Protein AF-A0A382JRD6-F1 (afdb_monomer)

Mean predicted aligned error: 14.09 Å

Radius of gyration: 26.25 Å; Cα contacts (8 Å, |Δi|>4): 414; chains: 1; bounding box: 59×44×75 Å

Solvent-accessible surface area (backbone atoms only — not comparable to full-atom values): 13941 Å² total; per-residue (Å²): 110,68,67,71,40,68,43,34,37,39,67,35,60,51,47,44,50,53,41,52,52,52,37,56,75,68,66,45,26,26,64,97,38,26,30,38,37,30,62,50,60,52,81,44,73,56,66,73,69,71,53,58,90,80,47,89,73,91,53,59,25,42,46,44,54,36,48,56,42,38,78,72,44,29,28,57,43,70,40,90,66,97,69,49,47,32,38,24,26,43,78,87,52,84,72,68,90,82,57,55,30,36,35,37,40,31,50,56,44,34,18,42,33,39,59,38,75,75,80,89,76,93,77,94,73,76,54,88,45,96,47,29,48,60,19,48,54,47,32,44,51,55,43,50,52,50,56,32,58,75,66,63,68,59,84,48,69,75,82,84,75,62,65,46,73,52,73,47,79,41,74,82,34,57,27,73,58,45,58,73,72,54,84,56,98,67,49,84,61,51,53,39,67,35,96,83,67,59,18,13,40,37,36,34,56,38,49,53,93,78,48,58,65,75,65,52,63,76,67,56,72,90,65,70,82,78,72,69,80,79,60,64,77,40,80,48,33,82,75,135

Nearest PDB structures (foldseek):
  8tyz-assembly1_A-2  TM=4.964E-01  e=1.140E-02  Ensifer aridi
  8tz0-assembly1_B  TM=5.239E-01  e=2.879E-02  Ensifer aridi
  6mdy-assembly1_D  TM=3.443E-01  e=2.658E-01  Legionella pneumophila subsp. pneumophila str. Philadelphia 1
  3wv9-assembly2_B  TM=5.419E-01  e=3.343E+00  Methanothermobacter marburgensis str. Marburg
  2w42-assembly2_B  TM=1.419E-01  e=2.955E+00  Archaeoglobus fulgidus

Sequence (240 aa):
MVASLEIGLEGHDESVLALLLQLDLLGACRSGSGVVRISRDPLDEVSVRMLRGLVDFSGGAWRDIQRMFGERGMEVSLCEISEADIWIGTADCPMPEGHRGHWLIHGAGSALVGSGRPPRIDYACVRETMIDSATLVCGVSALLHRYLGERNAFWEMEIVDRWLTLTARVDGVEPELALKKLKSDFGPGTATQTSDGEGSLVRFRVPLERTPLKLISYLWQRERLTWDVEAGPEDVGPFP

Secondary structure (DSSP, 8-state):
----EEEEEEE-HHHHHHHHHHHHHTT-SBTTTEEEEE---TTSB---STTTTT------BHHHHHHHHHHTTB-EEE---SS-SEEEEETTSPPPTT--SEEEEEETTEEEEEESSPPP---S-----TTHHHHHHHHHHHHHHHHHHHTT-S--------EEEEEEEEET--HHHHHHH--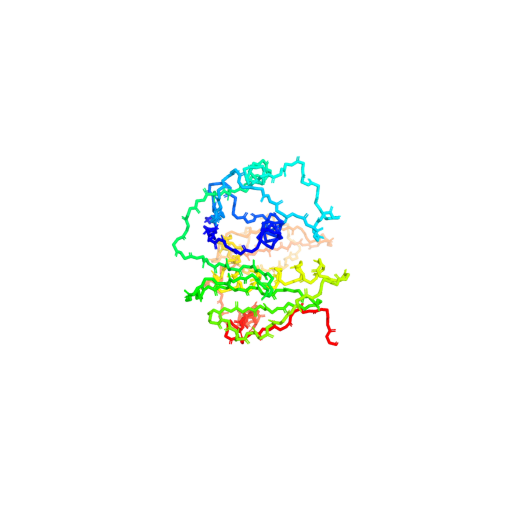-TT---EEEE-TTSSEEEEEEEEEGGGS-HHHHTTTS-S------TT---EE-SS--

Foldseek 3Di:
DQAAAEFEEAEAQQLVVLLLVVCLVVVHQFPPRYEYEYADDQADFRDDDLCVVPDDQPDGGNVSVQVVVVVSRHHYHHDDDPAGQEYEYEPPIDDDPQHFHWYWYFALQWIKTFGGDDDDDDDPDGDHDPCRSVRSNQNSVVRVVLSCVVVVNPDPDPPPFDWDKDKDKDFPDDFVVVQVPDDDPQDGWGWDQDPVNGTIIIIDTGGPVRDPPVVVVVVDPPDPPPPVSVDGIDMRGDDD

Organism: NCBI:txid408172

pLDDT: mean 79.81, std 15.72, range [30.92, 96.5]

Structure (mmCIF, N/CA/C/O backbone):
data_AF-A0A382JRD6-F1
#
_entry.id   AF-A0A382JRD6-F1
#
loop_
_atom_site.group_PDB
_atom_site.id
_atom_site.type_symbol
_atom_site.label_atom_id
_atom_site.label_alt_id
_atom_site.label_comp_id
_atom_site.label_asym_id
_atom_site.label_entity_id
_atom_site.label_seq_id
_atom_site.pdbx_PDB_ins_code
_atom_site.Cartn_x
_atom_site.Cartn_y
_atom_site.Cartn_z
_atom_site.occupancy
_atom_site.B_iso_or_equiv
_atom_site.auth_seq_id
_atom_site.auth_comp_id
_atom_site.auth_asym_id
_atom_site.auth_atom_id
_atom_site.pdbx_PDB_model_num
ATOM 1 N N . MET A 1 1 ? -5.711 -6.451 14.796 1.00 34.78 1 MET A N 1
ATOM 2 C CA . MET A 1 1 ? -4.589 -7.397 14.938 1.00 34.78 1 MET A CA 1
ATOM 3 C C . MET A 1 1 ? -3.765 -7.157 13.695 1.00 34.78 1 MET A C 1
ATOM 5 O O . MET A 1 1 ? -4.005 -7.875 12.754 1.00 34.78 1 MET A O 1
ATOM 9 N N . VAL A 1 2 ? -2.947 -6.091 13.674 1.00 41.88 2 VAL A N 1
ATOM 10 C CA . VAL A 1 2 ? -2.551 -5.326 12.466 1.00 41.88 2 VAL A CA 1
ATOM 11 C C . VAL A 1 2 ? -2.649 -6.114 11.155 1.00 41.88 2 VAL A C 1
ATOM 13 O O . VAL A 1 2 ? -1.964 -7.124 11.006 1.00 41.88 2 VAL A O 1
ATOM 16 N N . ALA A 1 3 ? -3.470 -5.619 10.221 1.00 52.44 3 ALA A N 1
ATOM 17 C CA . ALA A 1 3 ? -3.724 -6.277 8.948 1.00 52.44 3 ALA A CA 1
ATOM 18 C C . ALA A 1 3 ? -2.400 -6.659 8.295 1.00 52.44 3 ALA A C 1
ATOM 20 O O . ALA A 1 3 ? -1.627 -5.800 7.872 1.00 52.44 3 ALA A O 1
ATOM 21 N N . SER A 1 4 ? -2.201 -7.976 8.270 1.00 68.25 4 SER A N 1
ATOM 22 C CA . SER A 1 4 ? -1.212 -8.771 7.558 1.00 68.25 4 SER A CA 1
ATOM 23 C C . SER A 1 4 ? -0.895 -8.296 6.139 1.00 68.25 4 SER A C 1
ATOM 25 O O . SER A 1 4 ? -1.327 -9.007 5.235 1.00 68.25 4 SER A O 1
ATOM 27 N N . LEU A 1 5 ? -0.277 -7.138 5.866 1.00 82.62 5 LEU A N 1
ATOM 28 C CA . LEU A 1 5 ? -0.106 -6.711 4.469 1.00 82.62 5 LEU A CA 1
ATOM 29 C C . LEU A 1 5 ? 1.168 -7.305 3.872 1.00 82.62 5 LEU A C 1
ATOM 31 O O . LEU A 1 5 ? 2.270 -6.778 4.038 1.00 82.62 5 LEU A O 1
ATOM 35 N N . GLU A 1 6 ? 0.986 -8.404 3.150 1.00 90.25 6 GLU A N 1
ATOM 36 C CA . GLU A 1 6 ? 2.014 -9.021 2.322 1.00 90.25 6 GLU A CA 1
ATOM 37 C C . GLU A 1 6 ? 1.778 -8.675 0.849 1.00 90.25 6 GLU A C 1
ATOM 39 O O . GLU A 1 6 ? 0.644 -8.751 0.368 1.00 90.25 6 GLU A O 1
ATOM 44 N N . ILE A 1 7 ? 2.833 -8.253 0.149 1.00 92.88 7 ILE A N 1
ATOM 45 C CA . ILE A 1 7 ? 2.758 -7.831 -1.256 1.00 92.88 7 ILE A CA 1
ATOM 46 C C . ILE A 1 7 ? 3.963 -8.373 -2.025 1.00 92.88 7 ILE A C 1
ATOM 48 O O . ILE A 1 7 ? 5.101 -8.106 -1.642 1.00 92.88 7 ILE A O 1
ATOM 52 N N . GLY A 1 8 ? 3.728 -9.098 -3.117 1.00 94.88 8 GLY A N 1
ATOM 53 C CA . GLY A 1 8 ? 4.737 -9.431 -4.125 1.00 94.88 8 GLY A CA 1
ATOM 54 C C . GLY A 1 8 ? 4.832 -8.356 -5.212 1.00 94.88 8 GLY A C 1
ATOM 55 O O . GLY A 1 8 ? 3.834 -8.053 -5.862 1.00 94.88 8 GLY A O 1
ATOM 56 N N . LEU A 1 9 ? 6.020 -7.793 -5.427 1.00 95.00 9 LEU A N 1
ATOM 57 C CA . LEU A 1 9 ? 6.280 -6.723 -6.389 1.00 95.00 9 LEU A CA 1
ATOM 58 C C . LEU A 1 9 ? 7.272 -7.136 -7.473 1.00 95.00 9 LEU A C 1
ATOM 60 O O . LEU A 1 9 ? 8.334 -7.700 -7.198 1.00 95.00 9 LEU A O 1
ATOM 64 N N . GLU A 1 10 ? 6.959 -6.734 -8.699 1.00 93.62 10 GLU A N 1
ATOM 65 C CA . GLU A 1 10 ? 7.839 -6.838 -9.858 1.00 93.62 10 GLU A CA 1
ATOM 66 C C . GLU A 1 10 ? 7.684 -5.605 -10.765 1.00 93.62 10 GLU A C 1
ATOM 68 O O . GLU A 1 10 ? 6.766 -4.802 -10.593 1.00 93.62 10 GLU A O 1
ATOM 73 N N . GLY A 1 11 ? 8.588 -5.423 -11.730 1.00 92.50 11 GLY A N 1
ATOM 74 C CA . GLY A 1 11 ? 8.483 -4.354 -12.722 1.00 92.50 11 GLY A CA 1
ATOM 75 C C . GLY A 1 11 ? 9.800 -3.652 -13.014 1.00 92.50 11 GLY A C 1
ATOM 76 O O . GLY A 1 11 ? 10.845 -4.283 -12.969 1.00 92.50 11 GLY A O 1
ATOM 77 N N . HIS A 1 12 ? 9.762 -2.365 -13.335 1.00 92.00 12 HIS A N 1
ATOM 78 C CA . HIS A 1 12 ? 10.929 -1.509 -13.539 1.00 92.00 12 HIS A CA 1
ATOM 79 C C . HIS A 1 12 ? 11.425 -0.941 -12.198 1.00 92.00 12 HIS A C 1
ATOM 81 O O . HIS A 1 12 ? 10.618 -0.555 -11.352 1.00 92.00 12 HIS A O 1
ATOM 87 N N . ASP A 1 13 ? 12.743 -0.851 -12.002 1.00 91.38 13 ASP A N 1
ATOM 88 C CA . ASP A 1 13 ? 13.353 -0.569 -10.693 1.00 91.38 13 ASP A CA 1
ATOM 89 C C . ASP A 1 13 ? 12.855 0.717 -10.036 1.00 91.38 13 ASP A C 1
ATOM 91 O O . ASP A 1 13 ? 12.392 0.713 -8.896 1.00 91.38 13 ASP A O 1
ATOM 95 N N . GLU A 1 14 ? 12.889 1.820 -10.779 1.00 89.38 14 GLU A N 1
ATOM 96 C CA . GLU A 1 14 ? 12.422 3.116 -10.293 1.00 89.38 14 GLU A CA 1
ATOM 97 C C . GLU A 1 14 ? 10.927 3.106 -9.943 1.00 89.38 14 GLU A C 1
ATOM 99 O O . GLU A 1 14 ? 10.466 3.824 -9.058 1.00 89.38 14 GLU A O 1
ATOM 104 N N . SER A 1 15 ? 10.155 2.268 -10.625 1.00 92.56 15 SER A N 1
ATOM 105 C CA . SER A 1 15 ? 8.709 2.186 -10.461 1.00 92.56 15 SER A CA 1
ATOM 106 C C . SER A 1 15 ? 8.327 1.346 -9.244 1.00 92.56 15 SER A C 1
ATOM 108 O O . SER A 1 15 ? 7.452 1.741 -8.473 1.00 92.56 15 SER A O 1
ATOM 110 N N . VAL A 1 16 ? 9.054 0.252 -9.006 1.00 94.62 16 VAL A N 1
ATOM 111 C CA . VAL A 1 16 ? 8.997 -0.501 -7.745 1.00 94.62 16 VAL A CA 1
ATOM 112 C C . VAL A 1 16 ? 9.403 0.400 -6.577 1.00 94.62 16 VAL A C 1
ATOM 114 O O . VAL A 1 16 ? 8.730 0.427 -5.547 1.00 94.62 16 VAL A O 1
ATOM 117 N N . LEU A 1 17 ? 10.456 1.201 -6.747 1.00 93.12 17 LEU A N 1
ATOM 118 C CA . LEU A 1 17 ? 10.934 2.126 -5.724 1.00 93.12 17 LEU A CA 1
ATOM 119 C C . LEU A 1 17 ? 9.911 3.218 -5.381 1.00 93.12 17 LEU A C 1
ATOM 121 O O . LEU A 1 17 ? 9.706 3.514 -4.204 1.00 93.12 17 LEU A O 1
ATOM 125 N N . ALA A 1 18 ? 9.218 3.773 -6.379 1.00 93.81 18 ALA A N 1
ATOM 126 C CA . ALA A 1 18 ? 8.104 4.693 -6.153 1.00 93.81 18 ALA A CA 1
ATOM 127 C C . ALA A 1 18 ? 6.993 4.058 -5.298 1.00 93.81 18 ALA A C 1
ATOM 129 O O . ALA A 1 18 ? 6.458 4.718 -4.403 1.00 93.81 18 ALA A O 1
ATOM 130 N N . LEU A 1 19 ? 6.674 2.778 -5.523 1.00 95.38 19 LEU A N 1
ATOM 131 C CA . LEU A 1 19 ? 5.691 2.067 -4.704 1.00 95.38 19 LEU A CA 1
ATOM 132 C C . LEU A 1 19 ? 6.180 1.826 -3.277 1.00 95.38 19 LEU A C 1
ATOM 134 O O . LEU A 1 19 ? 5.407 2.038 -2.343 1.00 95.38 19 LEU A O 1
ATOM 138 N N . LEU A 1 20 ? 7.450 1.462 -3.082 1.00 94.44 20 LEU A N 1
ATOM 139 C CA . LEU A 1 20 ? 8.029 1.342 -1.740 1.00 94.44 20 LEU A CA 1
ATOM 140 C C . LEU A 1 20 ? 7.926 2.653 -0.957 1.00 94.44 20 LEU A C 1
ATOM 142 O O . LEU A 1 20 ? 7.557 2.636 0.213 1.00 94.44 20 LEU A O 1
ATOM 146 N N . LEU A 1 21 ? 8.178 3.796 -1.603 1.00 92.94 21 LEU A N 1
ATOM 147 C CA . LEU A 1 21 ? 8.022 5.108 -0.969 1.00 92.94 21 LEU A CA 1
ATOM 148 C C . LEU A 1 21 ? 6.574 5.374 -0.547 1.00 92.94 21 LEU A C 1
ATOM 150 O O . LEU A 1 21 ? 6.348 5.856 0.559 1.00 92.94 21 LEU A O 1
ATOM 154 N N . GLN A 1 22 ? 5.590 5.038 -1.385 1.00 92.62 22 GLN A N 1
ATOM 155 C CA . GLN A 1 22 ? 4.173 5.196 -1.036 1.00 92.62 22 GLN A CA 1
ATOM 156 C C . GLN A 1 22 ? 3.750 4.256 0.101 1.00 92.62 22 GLN A C 1
ATOM 158 O O . GLN A 1 22 ? 3.085 4.688 1.041 1.00 92.62 22 GLN A O 1
ATOM 163 N N . LEU A 1 23 ? 4.186 2.994 0.078 1.00 91.69 23 LEU A N 1
ATOM 164 C CA . LEU A 1 23 ? 3.970 2.052 1.182 1.00 91.69 23 LEU A CA 1
ATOM 165 C C . LEU A 1 23 ? 4.622 2.546 2.482 1.00 91.69 23 LEU A C 1
ATOM 167 O O . LEU A 1 23 ? 4.050 2.388 3.565 1.00 91.69 23 LEU A O 1
ATOM 171 N N . ASP A 1 24 ? 5.796 3.179 2.382 1.00 90.12 24 ASP A N 1
ATOM 172 C CA . ASP A 1 24 ? 6.500 3.724 3.537 1.00 90.12 24 ASP A CA 1
ATOM 173 C C . ASP A 1 24 ? 5.744 4.917 4.132 1.00 90.12 24 ASP A C 1
ATOM 175 O O . ASP A 1 24 ? 5.511 4.962 5.339 1.00 90.12 24 ASP A O 1
ATOM 179 N N . LEU A 1 25 ? 5.255 5.824 3.281 1.00 87.38 25 LEU A N 1
ATOM 180 C CA . LEU A 1 25 ? 4.406 6.946 3.691 1.00 87.38 25 LEU A CA 1
ATOM 181 C C . LEU A 1 25 ? 3.113 6.490 4.380 1.00 87.38 25 LEU A C 1
ATOM 183 O O . LEU A 1 25 ? 2.667 7.132 5.329 1.00 87.38 25 LEU A O 1
ATOM 187 N N . LEU A 1 26 ? 2.522 5.376 3.937 1.00 84.06 26 LEU A N 1
ATOM 188 C CA . LEU A 1 26 ? 1.306 4.821 4.538 1.00 84.06 26 LEU A CA 1
ATOM 189 C C . LEU A 1 26 ? 1.542 4.068 5.852 1.00 84.06 26 LEU A C 1
ATOM 191 O O . LEU A 1 26 ? 0.577 3.637 6.482 1.00 84.06 26 LEU A O 1
ATOM 195 N N . GLY A 1 27 ? 2.790 3.858 6.278 1.00 84.44 27 GLY A N 1
ATOM 196 C CA . GLY A 1 27 ? 3.040 3.017 7.447 1.00 84.44 27 GLY A CA 1
ATOM 197 C C . GLY A 1 27 ? 2.780 1.526 7.185 1.00 84.44 27 GLY A C 1
ATOM 198 O O . GLY A 1 27 ? 2.677 0.765 8.141 1.00 84.44 27 GLY A O 1
ATOM 199 N N . ALA A 1 28 ? 2.693 1.085 5.925 1.00 84.88 28 ALA A N 1
ATOM 200 C CA . ALA A 1 28 ? 2.347 -0.289 5.555 1.00 84.88 28 ALA A CA 1
ATOM 201 C C . ALA A 1 28 ? 3.548 -1.258 5.621 1.00 84.88 28 ALA A C 1
ATOM 203 O O . ALA A 1 28 ? 4.695 -0.821 5.720 1.00 84.88 28 ALA A O 1
ATOM 204 N N . CYS A 1 29 ? 3.268 -2.570 5.573 1.00 87.94 29 CYS A N 1
ATOM 205 C CA . CYS A 1 29 ? 4.261 -3.657 5.500 1.00 87.94 29 CYS A CA 1
ATOM 206 C C . CYS A 1 29 ? 5.377 -3.566 6.562 1.00 87.94 29 CYS A C 1
ATOM 208 O O . CYS A 1 29 ? 6.562 -3.696 6.257 1.00 87.94 29 CYS A O 1
ATOM 210 N N . ARG A 1 30 ? 5.007 -3.287 7.817 1.00 88.31 30 ARG A N 1
ATOM 211 C CA . ARG A 1 30 ? 5.969 -3.121 8.920 1.00 88.31 30 ARG A CA 1
ATOM 212 C C . ARG A 1 30 ? 6.485 -4.457 9.432 1.00 88.31 30 ARG A C 1
ATOM 214 O O . ARG A 1 30 ? 5.755 -5.447 9.428 1.00 88.31 30 ARG A O 1
ATOM 221 N N . SER A 1 31 ? 7.718 -4.453 9.935 1.00 82.25 31 SER A N 1
ATOM 222 C CA . SER A 1 31 ? 8.353 -5.645 10.501 1.00 82.25 31 SER A CA 1
ATOM 223 C C . SER A 1 31 ? 7.486 -6.292 11.585 1.00 82.25 31 SER A C 1
ATOM 225 O O . SER A 1 31 ? 6.970 -5.622 12.482 1.00 82.25 31 SER A O 1
ATOM 227 N N . GLY A 1 32 ? 7.275 -7.604 11.454 1.00 79.38 32 GLY A N 1
ATOM 228 C CA . GLY A 1 32 ? 6.380 -8.397 12.304 1.00 79.38 32 GLY A CA 1
ATOM 229 C C . GLY A 1 32 ? 4.885 -8.311 11.959 1.00 79.38 32 GLY A C 1
ATOM 230 O O . GLY A 1 32 ? 4.085 -8.957 12.631 1.00 79.38 32 GLY A O 1
ATOM 231 N N . SER A 1 33 ? 4.501 -7.540 10.937 1.00 78.00 33 SER A N 1
ATOM 232 C CA . SER A 1 33 ? 3.100 -7.255 10.586 1.00 78.00 33 SER A CA 1
ATOM 233 C C . SER A 1 33 ? 2.812 -7.233 9.076 1.00 78.00 33 SER A C 1
ATOM 235 O O . SER A 1 33 ? 1.722 -6.855 8.650 1.00 78.00 33 SER A O 1
ATOM 237 N N . GLY A 1 34 ? 3.787 -7.552 8.243 1.00 85.81 34 GLY A N 1
ATOM 238 C CA . GLY A 1 34 ? 3.648 -7.548 6.796 1.00 85.81 34 GLY A CA 1
ATOM 239 C C . GLY A 1 34 ? 5.019 -7.582 6.151 1.00 85.81 34 GLY A C 1
ATOM 240 O O . GLY A 1 34 ? 6.028 -7.461 6.843 1.00 85.81 34 GLY A O 1
ATOM 241 N N . VAL A 1 35 ? 5.058 -7.766 4.837 1.00 93.12 35 VAL A N 1
ATOM 242 C CA . VAL A 1 35 ? 6.310 -7.819 4.078 1.00 93.12 35 VAL A CA 1
ATOM 243 C C . VAL A 1 35 ? 6.080 -7.450 2.624 1.00 93.12 35 VAL A C 1
ATOM 245 O O . VAL A 1 35 ? 5.109 -7.881 2.003 1.00 93.12 35 VAL A O 1
ATOM 248 N N . VAL A 1 36 ? 7.008 -6.681 2.067 1.00 95.50 36 VAL A N 1
ATOM 249 C CA . VAL A 1 36 ? 7.114 -6.484 0.624 1.00 95.50 36 VAL A CA 1
ATOM 250 C C . VAL A 1 36 ? 8.157 -7.455 0.082 1.00 95.50 36 VAL A C 1
ATOM 252 O O . VAL A 1 36 ? 9.322 -7.385 0.468 1.00 95.50 36 VAL A O 1
ATOM 255 N N . ARG A 1 37 ? 7.754 -8.372 -0.797 1.00 96.38 37 ARG A N 1
ATOM 256 C CA . ARG A 1 37 ? 8.651 -9.306 -1.490 1.00 96.38 37 ARG A CA 1
ATOM 257 C C . ARG A 1 37 ? 8.936 -8.782 -2.889 1.00 96.38 37 ARG A C 1
ATOM 259 O O . ARG A 1 37 ? 7.996 -8.466 -3.607 1.00 96.38 37 ARG A O 1
ATOM 266 N N . ILE A 1 38 ? 10.201 -8.682 -3.276 1.00 96.06 38 ILE A N 1
ATOM 267 C CA . ILE A 1 38 ? 10.613 -8.120 -4.567 1.00 96.06 38 ILE A CA 1
ATOM 268 C C . ILE A 1 38 ? 11.511 -9.121 -5.292 1.00 96.06 38 ILE A C 1
ATOM 270 O O . ILE A 1 38 ? 12.510 -9.570 -4.724 1.00 96.06 38 ILE A O 1
ATOM 274 N N . SER A 1 39 ? 11.178 -9.421 -6.552 1.00 91.38 39 SER A N 1
ATOM 275 C CA . SER A 1 39 ? 11.958 -10.316 -7.423 1.00 91.38 39 SER A CA 1
ATOM 276 C C . SER A 1 39 ? 13.246 -9.650 -7.920 1.00 91.38 39 SER A C 1
ATOM 278 O O . SER A 1 39 ? 13.287 -9.118 -9.033 1.00 91.38 39 SER A O 1
ATOM 280 N N . ARG A 1 40 ? 14.283 -9.583 -7.077 1.00 93.12 40 ARG A N 1
ATOM 281 C CA . ARG A 1 40 ? 15.575 -8.942 -7.393 1.00 93.12 40 ARG A CA 1
ATOM 282 C C . ARG A 1 40 ? 16.754 -9.626 -6.720 1.00 93.12 40 ARG A C 1
ATOM 284 O O . ARG A 1 40 ? 16.629 -10.072 -5.578 1.00 93.12 40 ARG A O 1
ATOM 291 N N . ASP A 1 41 ? 17.910 -9.627 -7.387 1.00 93.00 41 ASP A N 1
ATOM 292 C CA . ASP A 1 41 ? 19.171 -9.966 -6.731 1.00 93.00 41 ASP A CA 1
ATOM 293 C C . ASP A 1 41 ? 19.607 -8.788 -5.831 1.00 93.00 41 ASP A C 1
ATOM 295 O O . ASP A 1 41 ? 19.617 -7.636 -6.273 1.00 93.00 41 ASP A O 1
ATOM 299 N N . PRO A 1 42 ? 19.986 -9.027 -4.562 1.00 94.12 42 PRO A N 1
ATOM 300 C CA . PRO A 1 42 ? 20.493 -7.981 -3.672 1.00 94.12 42 PRO A CA 1
ATOM 301 C C . PRO A 1 42 ? 21.711 -7.203 -4.195 1.00 94.12 42 PRO A C 1
ATOM 303 O O . PRO A 1 42 ? 21.984 -6.102 -3.704 1.00 94.12 42 PRO A O 1
ATOM 306 N N . LEU A 1 43 ? 22.479 -7.784 -5.118 1.00 94.12 43 LEU A N 1
ATOM 307 C CA . LEU A 1 43 ? 23.675 -7.194 -5.717 1.00 94.12 43 LEU A CA 1
ATOM 308 C C . LEU A 1 43 ? 23.382 -6.374 -6.977 1.00 94.12 43 LEU A C 1
ATOM 310 O O . LEU A 1 43 ? 24.266 -5.623 -7.391 1.00 94.12 43 LEU A O 1
ATOM 314 N N . ASP A 1 44 ? 22.187 -6.494 -7.558 1.00 93.69 44 ASP A N 1
ATOM 315 C CA . ASP A 1 44 ? 21.816 -5.754 -8.762 1.00 93.69 44 ASP A CA 1
ATOM 316 C C . ASP A 1 44 ? 21.766 -4.250 -8.483 1.00 93.69 44 ASP A C 1
ATOM 318 O O . ASP A 1 44 ? 21.239 -3.801 -7.456 1.00 93.69 44 ASP A O 1
ATOM 322 N N . GLU A 1 45 ? 22.309 -3.470 -9.421 1.00 91.81 45 GLU A N 1
ATOM 323 C CA . GLU A 1 45 ? 22.248 -2.013 -9.375 1.00 91.81 45 GLU A CA 1
ATOM 324 C C . GLU A 1 45 ? 20.825 -1.514 -9.647 1.00 91.81 45 GLU A C 1
ATOM 326 O O . GLU A 1 45 ? 20.146 -1.975 -10.560 1.00 91.81 45 GLU A O 1
ATOM 331 N N . VAL A 1 46 ? 20.397 -0.523 -8.872 1.00 89.19 46 VAL A N 1
ATOM 332 C CA . VAL A 1 46 ? 19.093 0.123 -8.986 1.00 89.19 46 VAL A CA 1
ATOM 333 C C . VAL A 1 46 ? 19.226 1.330 -9.903 1.00 89.19 46 VAL A C 1
ATOM 335 O O . VAL A 1 46 ? 19.887 2.323 -9.583 1.00 89.19 46 VAL A O 1
ATOM 338 N N . SER A 1 47 ? 18.551 1.277 -11.047 1.00 85.38 47 SER A N 1
ATOM 339 C CA . SER A 1 47 ? 18.512 2.404 -11.978 1.00 85.38 47 SER A CA 1
ATOM 340 C C . SER A 1 47 ? 17.501 3.458 -11.513 1.00 85.38 47 SER A C 1
ATOM 342 O O . SER A 1 47 ? 16.294 3.286 -11.670 1.00 85.38 47 SER A O 1
ATOM 344 N N . VAL A 1 48 ? 17.992 4.571 -10.956 1.00 83.50 48 VAL A N 1
ATOM 345 C CA . VAL A 1 48 ? 17.163 5.729 -10.564 1.00 83.50 48 VAL A CA 1
ATOM 346 C C . VAL A 1 48 ? 17.494 6.925 -11.451 1.00 83.50 48 VAL A C 1
ATOM 348 O O . VAL A 1 48 ? 18.662 7.319 -11.565 1.00 83.50 48 VAL A O 1
ATOM 351 N N . ARG A 1 49 ? 16.479 7.530 -12.070 1.00 82.56 49 ARG A N 1
ATOM 352 C CA . ARG A 1 49 ? 16.581 8.710 -12.943 1.00 82.56 49 ARG A CA 1
ATOM 353 C C . ARG A 1 49 ? 15.530 9.760 -12.587 1.00 82.56 49 ARG A C 1
ATOM 355 O O . ARG A 1 49 ? 15.908 10.848 -12.153 1.00 82.56 49 ARG A O 1
ATOM 362 N N . MET A 1 50 ? 14.244 9.441 -12.731 1.00 80.56 50 MET A N 1
ATOM 363 C CA . MET A 1 50 ? 13.110 10.342 -12.493 1.00 80.56 50 MET A CA 1
ATOM 364 C C . MET A 1 50 ? 12.921 10.726 -11.020 1.00 80.56 50 MET A C 1
ATOM 366 O O . MET A 1 50 ? 12.481 11.837 -10.728 1.00 80.56 50 MET A O 1
ATOM 370 N N . LEU A 1 51 ? 13.266 9.844 -10.079 1.00 82.44 51 LEU A N 1
ATOM 371 C CA . LEU A 1 51 ? 13.066 10.057 -8.643 1.00 82.44 51 LEU A CA 1
ATOM 372 C C . LEU A 1 51 ? 14.256 10.732 -7.948 1.00 82.44 51 LEU A C 1
ATOM 374 O O . LEU A 1 51 ? 14.162 11.035 -6.762 1.00 82.44 51 LEU A O 1
ATOM 378 N N . ARG A 1 52 ? 15.354 11.037 -8.655 1.00 78.56 52 ARG A N 1
ATOM 379 C CA . ARG A 1 52 ? 16.564 11.642 -8.052 1.00 78.56 52 ARG A CA 1
ATOM 380 C C . ARG A 1 52 ? 16.305 12.959 -7.314 1.00 78.56 52 ARG A C 1
ATOM 382 O O . ARG A 1 52 ? 17.039 13.299 -6.397 1.00 78.56 52 ARG A O 1
ATOM 389 N N . GLY A 1 53 ? 15.284 13.714 -7.725 1.00 73.50 53 GLY A N 1
ATOM 390 C CA . GLY A 1 53 ? 14.882 14.955 -7.052 1.00 73.50 53 GLY A CA 1
ATOM 391 C C . GLY A 1 53 ? 14.004 14.749 -5.812 1.00 73.50 53 GLY A C 1
ATOM 392 O O . GLY A 1 53 ? 13.808 15.691 -5.051 1.00 73.50 53 GLY A O 1
ATOM 393 N N . LEU A 1 54 ? 13.461 13.544 -5.619 1.00 70.88 54 LEU A N 1
ATOM 394 C CA . LEU A 1 54 ? 12.548 13.197 -4.526 1.00 70.88 54 LEU A CA 1
ATOM 395 C C . LEU A 1 54 ? 13.232 12.384 -3.427 1.00 70.88 54 LEU A C 1
ATOM 397 O O . LEU A 1 54 ? 12.765 12.375 -2.290 1.00 70.88 54 LEU A O 1
ATOM 401 N N . VAL A 1 55 ? 14.322 11.695 -3.757 1.00 71.62 55 VAL A N 1
ATOM 402 C CA . VAL A 1 55 ? 15.002 10.790 -2.835 1.00 71.62 55 VAL A CA 1
ATOM 403 C C . VAL A 1 55 ? 16.498 10.782 -3.101 1.00 71.62 55 VAL A C 1
ATOM 405 O O . VAL A 1 55 ? 16.943 10.629 -4.237 1.00 71.62 55 VAL A O 1
ATOM 408 N N . ASP A 1 56 ? 17.260 10.913 -2.020 1.00 71.06 56 ASP A N 1
ATOM 409 C CA . ASP A 1 56 ? 18.711 10.775 -2.026 1.00 71.06 56 ASP A CA 1
ATOM 410 C C . ASP A 1 56 ? 19.077 9.323 -1.686 1.00 71.06 56 ASP A C 1
ATOM 412 O O . ASP A 1 56 ? 19.108 8.920 -0.518 1.00 71.06 56 ASP A O 1
ATOM 416 N N . PHE A 1 57 ? 19.272 8.503 -2.720 1.00 71.00 57 PHE A N 1
ATOM 417 C CA . PHE A 1 57 ? 19.736 7.128 -2.560 1.00 71.00 57 PHE A CA 1
ATOM 418 C C . PHE A 1 57 ? 21.263 7.111 -2.552 1.00 71.00 57 PHE A C 1
ATOM 420 O O . PHE A 1 57 ? 21.912 7.190 -3.591 1.00 71.00 57 PHE A O 1
ATOM 427 N N . SER A 1 58 ? 21.837 6.997 -1.356 1.00 60.53 58 SER A N 1
ATOM 428 C CA . SER A 1 58 ? 23.288 6.921 -1.154 1.00 60.53 58 SER A CA 1
ATOM 429 C C . SER A 1 58 ? 23.896 5.564 -1.538 1.00 60.53 58 SER A C 1
ATOM 431 O O . SER A 1 58 ? 25.116 5.457 -1.663 1.00 60.53 58 SER A O 1
ATOM 433 N N . GLY A 1 59 ? 23.061 4.535 -1.724 1.00 65.31 59 GLY A N 1
ATOM 434 C CA . GLY A 1 59 ? 23.449 3.187 -2.136 1.00 65.31 59 GLY A CA 1
ATOM 435 C C . GLY A 1 59 ? 22.904 2.833 -3.517 1.00 65.31 59 GLY A C 1
ATOM 436 O O . GLY A 1 59 ? 21.799 3.234 -3.876 1.00 65.31 59 GLY A O 1
ATOM 437 N N . GLY A 1 60 ? 23.710 2.113 -4.294 1.00 81.75 60 GLY A N 1
ATOM 438 C CA . GLY A 1 60 ? 23.432 1.819 -5.698 1.00 81.75 60 GLY A CA 1
ATOM 439 C C . GLY A 1 60 ? 22.751 0.478 -5.942 1.00 81.75 60 GLY A C 1
ATOM 440 O O . GLY A 1 60 ? 22.330 0.256 -7.066 1.00 81.75 60 GLY A O 1
ATOM 441 N N . ALA A 1 61 ? 22.643 -0.408 -4.944 1.00 92.69 61 ALA A N 1
ATOM 442 C CA . ALA A 1 61 ? 22.131 -1.770 -5.128 1.00 92.69 61 ALA A CA 1
ATOM 443 C C . ALA A 1 61 ? 20.837 -2.048 -4.348 1.00 92.69 61 ALA A C 1
ATOM 445 O O . ALA A 1 61 ? 20.532 -1.384 -3.354 1.00 92.69 61 ALA A O 1
ATOM 446 N N . TRP A 1 62 ? 20.093 -3.085 -4.743 1.00 94.25 62 TRP A N 1
ATOM 447 C CA . TRP A 1 62 ? 18.827 -3.456 -4.093 1.00 94.25 62 TRP A CA 1
ATOM 448 C C . TRP A 1 62 ? 18.967 -3.765 -2.599 1.00 94.25 62 TRP A C 1
ATOM 450 O O . TRP A 1 62 ? 18.086 -3.422 -1.810 1.00 94.25 62 TRP A O 1
ATOM 460 N N . ARG A 1 63 ? 20.102 -4.328 -2.169 1.00 94.69 63 ARG A N 1
ATOM 461 C CA . ARG A 1 63 ? 20.424 -4.508 -0.743 1.00 94.69 63 ARG A CA 1
ATOM 462 C C . ARG A 1 63 ? 20.462 -3.191 0.037 1.00 94.69 63 ARG A C 1
ATOM 464 O O . ARG A 1 63 ? 20.104 -3.171 1.214 1.00 94.69 63 ARG A O 1
ATOM 471 N N . ASP A 1 64 ? 20.905 -2.100 -0.583 1.00 92.69 64 ASP A N 1
ATOM 472 C CA . ASP A 1 64 ? 20.939 -0.790 0.070 1.00 92.69 64 ASP A CA 1
ATOM 473 C C . ASP A 1 64 ? 19.530 -0.231 0.250 1.00 92.69 64 ASP A C 1
ATOM 475 O O . ASP A 1 64 ? 19.214 0.292 1.318 1.00 92.69 64 ASP A O 1
ATOM 479 N N . ILE A 1 65 ? 18.669 -0.417 -0.755 1.00 91.88 65 ILE A N 1
ATOM 480 C CA . ILE A 1 65 ? 17.245 -0.077 -0.685 1.00 91.88 65 ILE A CA 1
ATOM 481 C C . ILE A 1 65 ? 16.550 -0.892 0.411 1.00 91.88 65 ILE A C 1
ATOM 483 O O . ILE A 1 65 ? 15.875 -0.320 1.267 1.00 91.88 65 ILE A O 1
ATOM 487 N N . GLN A 1 66 ? 16.770 -2.210 0.444 1.00 94.88 66 GLN A N 1
ATOM 488 C CA . GLN A 1 66 ? 16.240 -3.096 1.483 1.00 94.88 66 GLN A CA 1
ATOM 489 C C . GLN A 1 66 ? 16.637 -2.613 2.884 1.00 94.88 66 GLN A C 1
ATOM 491 O O . GLN A 1 66 ? 15.784 -2.481 3.761 1.00 94.88 66 GLN A O 1
ATOM 496 N N . ARG A 1 67 ? 17.923 -2.304 3.090 1.00 93.69 67 ARG A N 1
ATOM 497 C CA . ARG A 1 67 ? 18.432 -1.777 4.362 1.00 93.69 67 ARG A CA 1
ATOM 498 C C . ARG A 1 67 ? 17.800 -0.432 4.717 1.00 93.69 67 ARG A C 1
ATOM 500 O O . ARG A 1 67 ? 17.370 -0.266 5.852 1.00 93.69 67 ARG A O 1
ATOM 507 N N . MET A 1 68 ? 17.717 0.500 3.768 1.00 92.06 68 MET A N 1
ATOM 508 C CA . MET A 1 68 ? 17.153 1.833 3.994 1.00 92.06 68 MET A CA 1
ATOM 509 C C . MET A 1 68 ? 15.706 1.766 4.500 1.00 92.06 68 MET A C 1
ATOM 511 O O . MET A 1 68 ? 15.364 2.434 5.473 1.00 92.06 68 MET A O 1
ATOM 515 N N . PHE A 1 69 ? 14.853 0.961 3.862 1.00 92.62 69 PHE A N 1
ATOM 516 C CA . PHE A 1 69 ? 13.467 0.784 4.304 1.00 92.62 69 PHE A CA 1
ATOM 517 C C . PHE A 1 69 ? 13.371 -0.046 5.595 1.00 92.62 69 PHE A C 1
ATOM 519 O O . PHE A 1 69 ? 12.543 0.261 6.457 1.00 92.62 69 PHE A O 1
ATOM 526 N N . GLY A 1 70 ? 14.273 -1.014 5.785 1.00 93.19 70 GLY A N 1
ATOM 527 C CA . GLY A 1 70 ? 14.424 -1.768 7.033 1.00 93.19 70 GLY A CA 1
ATOM 528 C C . GLY A 1 70 ? 14.728 -0.884 8.243 1.00 93.19 70 GLY A C 1
ATOM 529 O O . GLY A 1 70 ? 14.089 -1.014 9.285 1.00 93.19 70 GLY A O 1
ATOM 530 N N . GLU A 1 71 ? 15.633 0.086 8.100 1.00 92.31 71 GLU A N 1
ATOM 531 C CA . GLU A 1 71 ? 15.951 1.078 9.141 1.00 92.31 71 GLU A CA 1
ATOM 532 C C . GLU A 1 71 ? 14.750 1.979 9.487 1.00 92.31 71 GLU A C 1
ATOM 534 O O . GLU A 1 71 ? 14.656 2.490 10.603 1.00 92.31 71 GLU A O 1
ATOM 539 N N . ARG A 1 72 ? 13.791 2.125 8.563 1.00 90.06 72 ARG A N 1
ATOM 540 C CA . ARG A 1 72 ? 12.505 2.817 8.773 1.00 90.06 72 ARG A CA 1
ATOM 541 C C . ARG A 1 72 ? 11.395 1.890 9.292 1.00 90.06 72 ARG A C 1
ATOM 543 O O . ARG A 1 72 ? 10.247 2.310 9.442 1.00 90.06 72 ARG A O 1
ATOM 550 N N . GLY A 1 73 ? 11.716 0.629 9.577 1.00 89.88 73 GLY A N 1
ATOM 551 C CA . GLY A 1 73 ? 10.804 -0.363 10.147 1.00 89.88 73 GLY A CA 1
ATOM 552 C C . GLY A 1 73 ? 9.895 -1.074 9.141 1.00 89.88 73 GLY A C 1
ATOM 553 O O . GLY A 1 73 ? 8.990 -1.792 9.568 1.00 89.88 73 GLY A O 1
ATOM 554 N N . MET A 1 74 ? 10.096 -0.887 7.833 1.00 93.00 74 MET A N 1
ATOM 555 C CA . MET A 1 74 ? 9.421 -1.677 6.798 1.00 93.00 74 MET A CA 1
ATOM 556 C C . MET A 1 74 ? 10.153 -3.006 6.586 1.00 93.00 74 MET A C 1
ATOM 558 O O . MET A 1 74 ? 11.378 -3.043 6.527 1.00 93.00 74 MET A O 1
ATOM 562 N N . GLU A 1 75 ? 9.410 -4.097 6.425 1.00 95.31 75 GLU A N 1
ATOM 563 C CA . GLU A 1 75 ? 9.979 -5.400 6.084 1.00 95.31 75 GLU A CA 1
ATOM 564 C C . GLU A 1 75 ? 10.044 -5.551 4.559 1.00 95.31 75 GLU A C 1
ATOM 566 O O . GLU A 1 75 ? 9.016 -5.665 3.886 1.00 95.31 75 GLU A O 1
ATOM 571 N N . VAL A 1 76 ? 11.258 -5.559 4.009 1.00 96.06 76 VAL A N 1
ATOM 572 C CA . VAL A 1 76 ? 11.509 -5.775 2.578 1.00 96.06 76 VAL A CA 1
ATOM 573 C C . VAL A 1 76 ? 12.313 -7.058 2.406 1.00 96.06 76 VAL A C 1
ATOM 575 O O . VAL A 1 76 ? 13.367 -7.228 3.019 1.00 96.06 76 VAL A O 1
ATOM 578 N N . SER A 1 77 ? 11.840 -7.961 1.554 1.00 96.38 77 SER A N 1
ATOM 579 C CA . SER A 1 77 ? 12.476 -9.242 1.256 1.00 96.38 77 SER A CA 1
ATOM 580 C C . SER A 1 77 ? 12.809 -9.333 -0.230 1.00 96.38 77 SER A C 1
ATOM 582 O O . SER A 1 77 ? 11.925 -9.256 -1.080 1.00 96.38 77 SER A O 1
ATOM 584 N N . LEU A 1 78 ? 14.091 -9.495 -0.545 1.00 96.50 78 LEU A N 1
ATOM 585 C CA . LEU A 1 78 ? 14.569 -9.706 -1.909 1.00 96.50 78 LEU A CA 1
ATOM 586 C C . LEU A 1 78 ? 14.629 -11.213 -2.164 1.00 96.50 78 LEU A C 1
ATOM 588 O O . LEU A 1 78 ? 15.465 -11.907 -1.581 1.00 96.50 78 LEU A O 1
ATOM 592 N N . CYS A 1 79 ? 13.688 -11.731 -2.946 1.00 93.50 79 CYS A N 1
ATOM 593 C CA . CYS A 1 79 ? 13.555 -13.160 -3.214 1.00 93.50 79 CYS A CA 1
ATOM 594 C C . CYS A 1 79 ? 12.789 -13.400 -4.513 1.00 93.50 79 CYS A C 1
ATOM 596 O O . CYS A 1 79 ? 11.984 -12.566 -4.923 1.00 93.50 79 CYS A O 1
ATOM 598 N N . GLU A 1 80 ? 13.013 -14.553 -5.142 1.00 89.44 80 GLU A N 1
ATOM 599 C CA . GLU A 1 80 ? 12.188 -14.968 -6.276 1.00 89.44 80 GLU A CA 1
ATOM 600 C C . GLU A 1 80 ? 10.727 -15.129 -5.841 1.00 89.44 80 GLU A C 1
ATOM 602 O O . GLU A 1 80 ? 10.423 -15.757 -4.823 1.00 89.44 80 GLU A O 1
ATOM 607 N N . ILE A 1 81 ? 9.821 -14.574 -6.642 1.00 89.44 81 ILE A N 1
ATOM 608 C CA . ILE A 1 81 ? 8.373 -14.688 -6.462 1.00 89.44 81 ILE A CA 1
ATOM 609 C C . ILE A 1 81 ? 7.771 -15.418 -7.660 1.00 89.44 81 ILE A C 1
ATOM 611 O O . ILE A 1 81 ? 8.142 -15.171 -8.803 1.00 89.44 81 ILE A O 1
ATOM 615 N N . SER A 1 82 ? 6.849 -16.347 -7.397 1.00 81.25 82 SER A N 1
ATOM 616 C CA . SER A 1 82 ? 6.218 -17.164 -8.442 1.00 81.25 82 SER A CA 1
ATOM 617 C C . SER A 1 82 ? 5.183 -16.393 -9.260 1.00 81.25 82 SER A C 1
ATOM 619 O O . SER A 1 82 ? 5.021 -16.651 -10.446 1.00 81.25 82 SER A O 1
ATOM 621 N N . GLU A 1 83 ? 4.460 -15.481 -8.610 1.00 84.62 83 GLU A N 1
ATOM 622 C CA . GLU A 1 83 ? 3.495 -14.572 -9.224 1.00 84.62 83 GLU A CA 1
ATOM 623 C C . GLU A 1 83 ? 3.490 -13.285 -8.396 1.00 84.62 83 GLU A C 1
ATOM 625 O O . GLU A 1 83 ? 3.383 -13.337 -7.167 1.00 84.62 83 GLU A O 1
ATOM 630 N N . ALA A 1 84 ? 3.667 -12.140 -9.053 1.00 90.88 84 ALA A N 1
ATOM 631 C CA . ALA A 1 84 ? 3.619 -10.848 -8.388 1.00 90.88 84 ALA A CA 1
ATOM 632 C C . ALA A 1 84 ? 2.162 -10.424 -8.163 1.00 90.88 84 ALA A C 1
ATOM 634 O O . ALA A 1 84 ? 1.311 -10.576 -9.037 1.00 90.88 84 ALA A O 1
ATOM 635 N N . ASP A 1 85 ? 1.882 -9.828 -7.007 1.00 92.12 85 ASP A N 1
ATOM 636 C CA . ASP A 1 85 ? 0.603 -9.169 -6.752 1.00 92.12 85 ASP A CA 1
ATOM 637 C C . ASP A 1 85 ? 0.464 -7.905 -7.603 1.00 92.12 85 ASP A C 1
ATOM 639 O O . ASP A 1 85 ? -0.620 -7.585 -8.094 1.00 92.12 85 ASP A O 1
ATOM 643 N N . ILE A 1 86 ? 1.573 -7.179 -7.763 1.00 94.50 86 ILE A N 1
ATOM 644 C CA . ILE A 1 86 ? 1.630 -5.916 -8.485 1.00 94.50 86 ILE A CA 1
ATOM 645 C C . ILE A 1 86 ? 2.840 -5.911 -9.417 1.00 94.50 86 ILE A C 1
ATOM 647 O O . ILE A 1 86 ? 3.970 -6.155 -8.990 1.00 94.50 86 ILE A O 1
ATOM 651 N N . TRP A 1 87 ? 2.603 -5.555 -10.676 1.00 94.06 87 TRP A N 1
ATOM 652 C CA . TRP A 1 87 ? 3.651 -5.245 -11.640 1.00 94.06 87 TRP A CA 1
ATOM 653 C C . TRP A 1 87 ? 3.658 -3.748 -11.969 1.00 94.06 87 TRP A C 1
ATOM 655 O O . TRP A 1 87 ? 2.613 -3.167 -12.247 1.00 94.06 87 TRP A O 1
ATOM 665 N N . ILE A 1 88 ? 4.814 -3.085 -11.952 1.00 94.00 88 ILE A N 1
ATOM 666 C CA . ILE A 1 88 ? 4.892 -1.641 -12.227 1.00 94.00 88 ILE A CA 1
ATOM 667 C C . ILE A 1 88 ? 6.041 -1.345 -13.171 1.00 94.00 88 ILE A C 1
ATOM 669 O O . ILE A 1 88 ? 7.196 -1.477 -12.786 1.00 94.00 88 ILE A O 1
ATOM 673 N N . GLY A 1 89 ? 5.763 -0.871 -14.378 1.00 91.31 89 GLY A N 1
ATOM 674 C CA . GLY A 1 89 ? 6.815 -0.644 -15.360 1.00 91.31 89 GLY A CA 1
ATOM 675 C C . GLY A 1 89 ? 6.536 0.494 -16.316 1.00 91.31 89 GLY A C 1
ATOM 676 O O . GLY A 1 89 ? 5.443 1.055 -16.375 1.00 91.31 89 GLY A O 1
ATOM 677 N N . THR A 1 90 ? 7.567 0.846 -17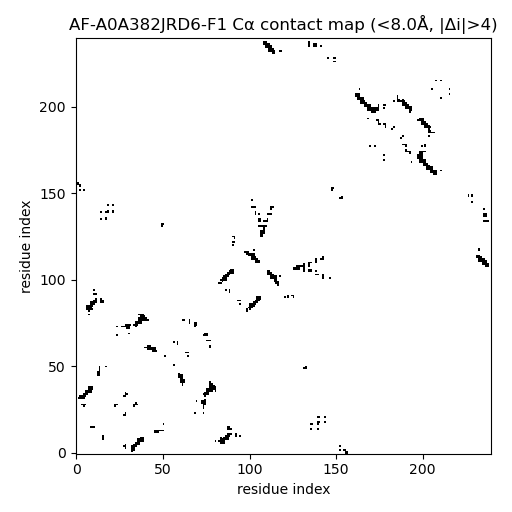.071 1.00 88.25 90 THR A N 1
ATOM 678 C CA . THR A 1 90 ? 7.418 1.692 -18.246 1.00 88.25 90 THR A CA 1
ATOM 679 C C . THR A 1 90 ? 6.815 0.891 -19.396 1.00 88.25 90 THR A C 1
ATOM 681 O O . THR A 1 90 ? 6.849 -0.339 -19.412 1.00 88.25 90 THR A O 1
ATOM 684 N N . ALA A 1 91 ? 6.259 1.587 -20.379 1.00 79.56 91 ALA A N 1
ATOM 685 C CA . ALA A 1 91 ? 5.617 0.970 -21.539 1.00 79.56 91 ALA A CA 1
ATOM 686 C C . ALA A 1 91 ? 6.549 0.110 -22.431 1.00 79.56 91 ALA A C 1
ATOM 688 O O . ALA A 1 91 ? 6.070 -0.710 -23.211 1.00 79.56 91 ALA A O 1
ATOM 689 N N . ASP A 1 92 ? 7.867 0.275 -22.312 1.00 78.31 92 ASP A N 1
ATOM 690 C CA . ASP A 1 92 ? 8.908 -0.536 -22.957 1.00 78.31 92 ASP A CA 1
AT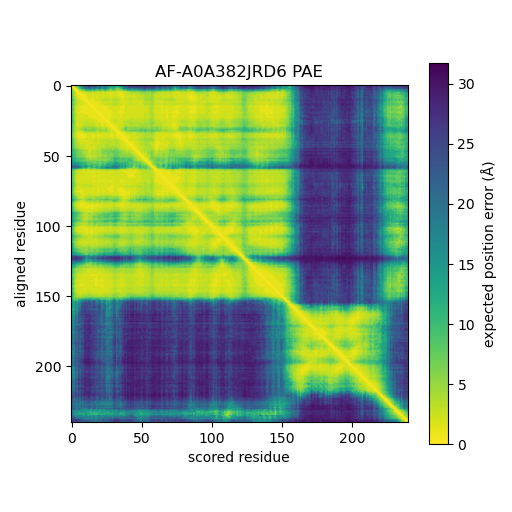OM 691 C C . ASP A 1 92 ? 9.425 -1.694 -22.079 1.00 78.31 92 ASP A C 1
ATOM 693 O O . ASP A 1 92 ? 10.173 -2.548 -22.559 1.00 78.31 92 ASP A O 1
ATOM 697 N N . CYS A 1 93 ? 9.016 -1.760 -20.809 1.00 82.75 93 CYS A N 1
ATOM 698 C CA . CYS A 1 93 ? 9.353 -2.853 -19.908 1.00 82.75 93 CYS A CA 1
ATOM 699 C C . CYS A 1 93 ? 8.377 -4.023 -20.128 1.00 82.75 93 CYS A C 1
ATOM 701 O O . CYS A 1 93 ? 7.165 -3.843 -19.975 1.00 82.75 93 CYS A O 1
ATOM 703 N N . PRO A 1 94 ? 8.858 -5.228 -20.485 1.00 79.12 94 PRO A N 1
ATOM 704 C CA . PRO A 1 94 ? 7.976 -6.360 -20.713 1.00 79.12 94 PRO A CA 1
ATOM 705 C C . PRO A 1 94 ? 7.359 -6.824 -19.393 1.00 79.12 94 PRO A C 1
ATOM 707 O O . PRO A 1 94 ? 8.059 -7.170 -18.441 1.00 79.12 94 PRO A O 1
ATOM 710 N N . MET A 1 95 ? 6.031 -6.868 -19.353 1.00 83.00 95 MET A N 1
ATOM 711 C CA . MET A 1 95 ? 5.313 -7.517 -18.266 1.00 83.00 95 MET A CA 1
ATOM 712 C C . MET A 1 95 ? 5.338 -9.045 -18.459 1.00 83.00 95 MET A C 1
ATOM 714 O O . MET A 1 95 ? 5.157 -9.499 -19.595 1.00 83.00 95 MET A O 1
ATOM 718 N N . PRO A 1 96 ? 5.518 -9.846 -17.390 1.00 82.25 96 PRO A N 1
ATOM 719 C CA . PRO A 1 96 ? 5.462 -11.302 -17.470 1.00 82.25 96 PRO A CA 1
ATOM 720 C C . PRO A 1 96 ? 4.193 -11.813 -18.162 1.00 82.25 96 PRO A C 1
ATOM 722 O O . PRO A 1 96 ? 3.074 -11.367 -17.876 1.00 82.25 96 PRO A O 1
ATOM 725 N N . GLU A 1 97 ? 4.358 -12.773 -19.077 1.00 77.69 97 GLU A N 1
ATOM 726 C CA . GLU A 1 97 ? 3.226 -13.389 -19.764 1.00 77.69 97 GLU A CA 1
ATOM 727 C C . GLU A 1 97 ? 2.296 -14.071 -18.756 1.00 77.69 97 GLU A C 1
ATOM 729 O O . GLU A 1 97 ? 2.688 -14.979 -18.028 1.00 77.69 97 GLU A O 1
ATOM 734 N N . GLY A 1 98 ? 1.033 -13.647 -18.741 1.00 76.56 98 GLY A N 1
ATOM 735 C CA . GLY A 1 98 ? 0.018 -14.248 -17.883 1.00 76.56 98 GLY A CA 1
ATOM 736 C C . GLY A 1 98 ? -0.116 -13.634 -16.491 1.00 76.56 98 GLY A C 1
ATOM 737 O O . GLY A 1 98 ? -0.923 -14.169 -15.737 1.00 76.56 98 GLY A O 1
ATOM 738 N N . HIS A 1 99 ? 0.571 -12.523 -16.178 1.00 85.00 99 HIS A N 1
ATOM 739 C CA . HIS A 1 99 ? 0.300 -11.732 -14.966 1.00 85.00 99 HIS A CA 1
ATOM 740 C C . HIS A 1 99 ? -1.195 -11.411 -14.846 1.00 85.00 99 HIS A C 1
ATOM 742 O O . HIS A 1 99 ? -1.817 -10.943 -15.807 1.00 85.00 99 HIS A O 1
ATOM 748 N N . ARG A 1 100 ? -1.778 -11.692 -13.676 1.00 82.88 100 ARG A N 1
ATOM 749 C CA . ARG A 1 100 ? -3.202 -11.444 -13.382 1.00 82.88 100 ARG A CA 1
ATOM 750 C C . ARG A 1 100 ? -3.424 -10.455 -12.246 1.00 82.88 100 ARG A C 1
ATOM 752 O O . ARG A 1 100 ? -4.576 -10.122 -11.971 1.00 82.88 100 ARG A O 1
ATOM 759 N N . GLY A 1 101 ? -2.350 -10.018 -11.596 1.00 87.50 101 GLY A N 1
ATOM 760 C CA . GLY A 1 101 ? -2.403 -9.052 -10.512 1.00 87.50 101 GLY A CA 1
ATOM 761 C C . GLY A 1 101 ? -2.704 -7.635 -10.994 1.00 87.50 101 GLY A C 1
ATOM 762 O O . GLY A 1 101 ? -3.146 -7.394 -12.124 1.00 87.50 101 GLY A O 1
ATOM 763 N N . HIS A 1 102 ? -2.443 -6.676 -10.119 1.00 92.56 102 HIS A N 1
ATOM 764 C CA . HIS A 1 102 ? -2.534 -5.257 -10.433 1.00 92.56 102 HIS A CA 1
ATOM 765 C C . HIS A 1 102 ? -1.341 -4.827 -11.264 1.00 92.56 102 HIS A C 1
ATOM 767 O O . HIS A 1 102 ? -0.252 -5.398 -11.164 1.00 92.56 102 HIS A O 1
ATOM 773 N N . TRP A 1 103 ? -1.531 -3.815 -12.094 1.00 92.88 103 TRP A N 1
ATOM 774 C CA . TRP A 1 103 ? -0.453 -3.299 -12.911 1.00 92.88 103 TRP A CA 1
ATOM 775 C C . TRP A 1 103 ? -0.560 -1.796 -13.137 1.00 92.88 103 TRP A C 1
ATOM 777 O O . TRP A 1 103 ? -1.652 -1.228 -13.193 1.00 92.88 103 TRP A O 1
ATOM 787 N N . LEU A 1 104 ? 0.601 -1.160 -13.275 1.00 93.25 104 LEU A N 1
ATOM 788 C CA . LEU A 1 104 ? 0.749 0.222 -13.722 1.00 93.25 104 LEU A CA 1
ATOM 789 C C . LEU A 1 104 ? 1.758 0.267 -14.865 1.00 93.25 104 LEU A C 1
ATOM 791 O O . LEU A 1 104 ? 2.878 -0.229 -14.737 1.00 93.25 104 LEU A O 1
ATOM 795 N N . ILE A 1 105 ? 1.354 0.911 -15.955 1.00 90.94 105 ILE A N 1
ATOM 796 C CA . ILE A 1 105 ? 2.203 1.220 -17.102 1.00 90.94 105 ILE A CA 1
ATOM 797 C C . ILE A 1 105 ? 2.308 2.735 -17.197 1.00 90.94 105 ILE A C 1
ATOM 799 O O . ILE A 1 105 ? 1.284 3.409 -17.262 1.00 90.94 105 ILE A O 1
ATOM 803 N N . HIS A 1 106 ? 3.519 3.286 -17.207 1.00 89.12 106 HIS A N 1
ATOM 804 C CA . HIS A 1 106 ? 3.720 4.738 -17.278 1.00 89.12 106 HIS A CA 1
ATOM 805 C C . HIS A 1 106 ? 4.793 5.153 -18.290 1.00 89.12 106 HIS A C 1
ATOM 807 O O . HIS A 1 106 ? 5.579 4.337 -18.779 1.00 89.12 106 HIS A O 1
ATOM 813 N N . GLY A 1 107 ? 4.787 6.442 -18.618 1.00 86.12 107 GLY A N 1
ATOM 814 C CA . GLY A 1 107 ? 5.768 7.114 -19.464 1.00 86.12 107 GLY A CA 1
ATOM 815 C C . GLY A 1 107 ? 5.112 7.991 -20.530 1.00 86.12 107 GLY A C 1
ATOM 816 O O . GLY A 1 107 ? 3.901 7.941 -20.744 1.00 86.12 107 GLY A O 1
ATOM 817 N N . ALA A 1 108 ? 5.917 8.822 -21.196 1.00 84.44 108 ALA A N 1
ATOM 818 C CA . ALA A 1 108 ? 5.444 9.792 -22.188 1.00 84.44 108 ALA A CA 1
ATOM 819 C C . ALA A 1 108 ? 4.365 10.763 -21.657 1.00 84.44 108 ALA A C 1
ATOM 821 O O . ALA A 1 108 ? 3.525 11.244 -22.414 1.00 84.44 108 ALA A O 1
ATOM 822 N N . GLY A 1 109 ? 4.406 11.071 -20.360 1.00 82.94 109 GLY A N 1
ATOM 823 C CA . GLY A 1 109 ? 3.472 11.956 -19.670 1.00 82.94 109 GLY 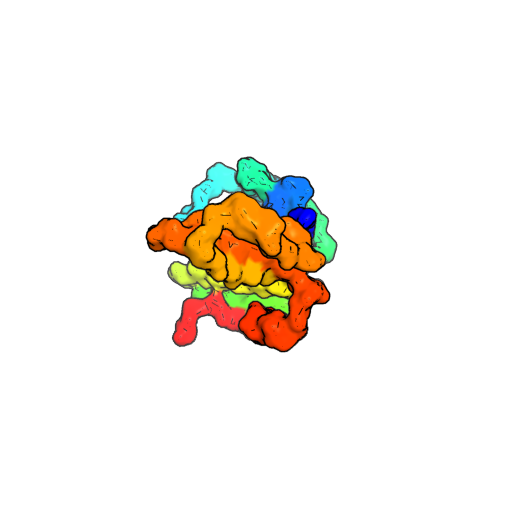A CA 1
ATOM 824 C C . GLY A 1 109 ? 2.134 11.319 -19.299 1.00 82.94 109 GLY A C 1
ATOM 825 O O . GLY A 1 109 ? 1.224 12.040 -18.895 1.00 82.94 109 GLY A O 1
ATOM 826 N N . SER A 1 110 ? 2.006 9.996 -19.425 1.00 85.19 110 SER A N 1
ATOM 827 C CA . SER A 1 110 ? 0.770 9.258 -19.149 1.00 85.19 110 SER A CA 1
ATOM 828 C C . SER A 1 110 ? 1.007 8.050 -18.242 1.00 85.19 110 SER A C 1
ATOM 830 O O . SER A 1 110 ? 2.116 7.517 -18.152 1.00 85.19 110 SER A O 1
ATOM 832 N N . ALA A 1 111 ? -0.054 7.614 -17.562 1.00 88.50 111 ALA A N 1
ATOM 833 C CA . ALA A 1 111 ? -0.060 6.418 -16.731 1.00 88.50 111 ALA A CA 1
ATOM 834 C C . ALA A 1 111 ? -1.395 5.685 -16.866 1.00 88.50 111 ALA A C 1
ATOM 836 O O . ALA A 1 111 ? -2.458 6.293 -16.783 1.00 88.50 111 ALA A O 1
ATOM 837 N N . LEU A 1 112 ? -1.324 4.369 -17.036 1.00 87.50 112 LEU A N 1
ATOM 838 C CA . LEU A 1 112 ? -2.462 3.464 -17.103 1.00 87.50 112 LEU A CA 1
ATOM 839 C C . LEU A 1 112 ? -2.389 2.484 -15.942 1.00 87.50 112 LEU A C 1
ATOM 841 O O . LEU A 1 112 ? -1.402 1.760 -15.805 1.00 87.50 112 LEU A O 1
ATOM 845 N N . VAL A 1 113 ? -3.449 2.438 -15.143 1.00 90.12 113 VAL A N 1
ATOM 846 C CA . VAL A 1 113 ? -3.584 1.516 -14.011 1.00 90.12 113 VAL A CA 1
ATOM 847 C C . VAL A 1 113 ? -4.701 0.523 -14.294 1.00 90.12 113 VAL A C 1
ATOM 849 O O . VAL A 1 113 ? -5.758 0.899 -14.797 1.00 90.12 113 VAL A O 1
ATOM 852 N N . GLY A 1 114 ? -4.499 -0.739 -13.925 1.00 87.19 114 GLY A N 1
ATOM 853 C CA . GLY A 1 114 ? -5.545 -1.750 -14.000 1.00 87.19 114 GLY A CA 1
ATOM 854 C C . GLY A 1 114 ? -5.227 -3.013 -13.209 1.00 87.19 114 GLY A C 1
ATOM 855 O O . GLY A 1 114 ? -4.258 -3.081 -12.454 1.00 87.19 114 GLY A O 1
ATOM 856 N N . SER A 1 115 ? -6.078 -4.019 -13.378 1.00 87.25 115 SER A N 1
ATOM 857 C CA . SER A 1 115 ? -5.901 -5.367 -12.837 1.00 87.25 115 SER A CA 1
ATOM 858 C C . SER A 1 115 ? -6.221 -6.415 -13.901 1.00 87.25 115 SER A C 1
ATOM 860 O O . SER A 1 115 ? -6.835 -6.120 -14.933 1.00 87.25 115 SER A O 1
ATOM 862 N N . GLY A 1 116 ? -5.753 -7.647 -13.704 1.00 83.25 116 GLY A N 1
ATOM 863 C CA . GLY A 1 116 ? -5.943 -8.716 -14.676 1.00 83.25 116 GLY A CA 1
ATOM 864 C C . GLY A 1 116 ? -5.102 -8.509 -15.935 1.00 83.25 116 GLY A C 1
ATOM 865 O O . GLY A 1 116 ? -3.930 -8.151 -15.869 1.00 83.25 116 GLY A O 1
ATOM 866 N N . ARG A 1 117 ? -5.689 -8.760 -17.110 1.00 80.75 117 ARG A N 1
ATOM 867 C CA . ARG A 1 117 ? -4.949 -8.710 -18.377 1.00 80.75 117 ARG A CA 1
ATOM 868 C C . ARG A 1 117 ? -4.755 -7.258 -18.835 1.00 80.75 117 ARG A C 1
ATOM 870 O O . ARG A 1 117 ? -5.763 -6.593 -19.080 1.00 80.75 117 ARG A O 1
ATOM 877 N N . PRO A 1 118 ? -3.517 -6.778 -19.044 1.00 75.56 118 PRO A N 1
ATOM 878 C CA . PRO A 1 118 ? -3.317 -5.429 -19.543 1.00 75.56 118 PRO A CA 1
ATOM 879 C C . PRO A 1 118 ? -3.755 -5.282 -21.002 1.00 75.56 118 PRO A C 1
ATOM 881 O O . PRO A 1 118 ? -3.803 -6.270 -21.755 1.00 75.56 118 PRO A O 1
ATOM 884 N N . PRO A 1 119 ? -4.061 -4.043 -21.422 1.00 75.25 119 PRO A N 1
ATOM 885 C CA . PRO A 1 119 ? -4.310 -3.741 -22.818 1.00 75.25 119 PRO A CA 1
ATOM 886 C C . PRO A 1 119 ? -3.074 -4.074 -23.657 1.00 75.25 119 PRO A C 1
ATOM 888 O O . PRO A 1 119 ? -1.936 -3.999 -23.195 1.00 75.25 119 PRO A O 1
ATOM 891 N N . ARG A 1 120 ? -3.298 -4.430 -24.926 1.00 73.94 120 ARG A N 1
ATOM 892 C CA . ARG A 1 120 ? -2.201 -4.421 -25.895 1.00 73.94 120 ARG A CA 1
ATOM 893 C C . ARG A 1 120 ? -1.775 -2.985 -26.085 1.00 73.94 120 ARG A C 1
ATOM 895 O O . ARG A 1 120 ? -2.628 -2.148 -26.380 1.00 73.94 120 ARG A O 1
ATOM 902 N N . ILE A 1 121 ? -0.482 -2.736 -25.954 1.00 70.50 121 ILE A N 1
ATOM 903 C CA . ILE A 1 121 ? 0.047 -1.421 -26.232 1.00 70.50 121 ILE A CA 1
ATOM 904 C C . ILE A 1 121 ? 1.135 -1.509 -27.286 1.00 70.50 121 ILE A C 1
ATOM 906 O O . ILE A 1 121 ? 2.171 -2.140 -27.095 1.00 70.50 121 ILE A O 1
ATOM 910 N N . ASP A 1 122 ? 0.834 -0.916 -28.436 1.00 60.81 122 ASP A N 1
ATOM 911 C CA . ASP A 1 122 ? 1.737 -0.849 -29.572 1.00 60.81 122 ASP A CA 1
ATOM 912 C C . ASP A 1 122 ? 2.682 0.335 -29.348 1.00 60.81 122 ASP A C 1
ATOM 914 O O . ASP A 1 122 ? 2.290 1.489 -29.524 1.00 60.81 122 ASP A O 1
ATOM 918 N N . TYR A 1 123 ? 3.927 0.073 -28.947 1.00 59.84 123 TYR A N 1
ATOM 919 C CA . TYR A 1 123 ? 4.915 1.135 -28.753 1.00 59.84 123 TYR A CA 1
ATOM 920 C C . TYR A 1 123 ? 6.122 0.998 -29.675 1.00 59.84 123 TYR A C 1
ATOM 922 O O . TYR A 1 123 ? 6.720 -0.068 -29.804 1.00 59.84 123 TYR A O 1
ATOM 930 N N . ALA A 1 124 ? 6.504 2.132 -30.273 1.00 51.81 124 ALA A N 1
ATOM 931 C CA . ALA A 1 124 ? 7.750 2.302 -31.018 1.00 51.81 124 ALA A CA 1
ATOM 932 C C . ALA A 1 124 ? 8.807 3.133 -30.258 1.00 51.81 124 ALA A C 1
ATOM 934 O O . ALA A 1 124 ? 9.986 3.015 -30.570 1.00 51.81 124 ALA A O 1
ATOM 935 N N . CYS A 1 125 ? 8.423 3.962 -29.277 1.00 54.66 125 CYS A N 1
ATOM 936 C CA . CYS A 1 125 ? 9.328 4.646 -28.339 1.00 54.66 125 CYS A CA 1
ATOM 937 C C . CYS A 1 125 ? 8.497 5.450 -27.325 1.00 54.66 125 CYS A C 1
ATOM 939 O O . CYS A 1 125 ? 7.628 6.223 -27.733 1.00 54.66 125 CYS A O 1
ATOM 941 N N . VAL A 1 126 ? 8.777 5.312 -26.030 1.00 64.19 126 VAL A N 1
ATOM 942 C CA . VAL A 1 126 ? 8.203 6.156 -24.973 1.00 64.19 126 VAL A CA 1
ATOM 943 C C . VAL A 1 126 ? 9.204 7.277 -24.724 1.00 64.19 126 VAL A C 1
ATOM 945 O O . VAL A 1 126 ? 10.304 7.041 -24.232 1.00 64.19 126 VAL A O 1
ATOM 948 N N . ARG A 1 127 ? 8.889 8.495 -25.163 1.00 69.69 127 ARG A N 1
ATOM 949 C CA . ARG A 1 127 ? 9.808 9.629 -25.026 1.00 69.69 127 ARG A CA 1
ATOM 950 C C . ARG A 1 127 ? 9.674 10.202 -23.617 1.00 69.69 127 ARG A C 1
ATOM 952 O O . ARG A 1 127 ? 8.566 10.572 -23.247 1.00 69.69 127 ARG A O 1
ATOM 959 N N . GLU A 1 128 ? 10.775 10.294 -22.871 1.00 76.88 128 GLU A N 1
ATOM 960 C CA . GLU A 1 128 ? 10.766 10.887 -21.525 1.00 76.88 128 GLU A CA 1
ATOM 961 C C . GLU A 1 128 ? 10.230 12.332 -21.568 1.00 76.88 128 GLU A C 1
ATOM 963 O O . GLU A 1 128 ? 10.609 13.131 -22.436 1.00 76.88 128 GLU A O 1
ATOM 968 N N . THR A 1 129 ? 9.350 12.677 -20.629 1.00 81.81 129 THR A N 1
ATOM 969 C CA . THR A 1 129 ? 8.767 14.015 -20.475 1.00 81.81 129 THR A CA 1
ATOM 970 C C . THR A 1 129 ? 9.086 14.612 -19.108 1.00 81.81 129 THR A C 1
ATOM 972 O O . THR A 1 129 ? 9.354 13.907 -18.138 1.00 81.81 129 THR A O 1
ATOM 975 N N . MET A 1 130 ? 9.001 15.943 -18.996 1.00 82.19 130 MET A N 1
ATOM 976 C CA . MET A 1 130 ? 9.232 16.640 -17.721 1.00 82.19 130 MET A CA 1
ATOM 977 C C . MET A 1 130 ? 8.235 16.257 -16.617 1.00 82.19 130 MET A C 1
ATOM 979 O O . MET A 1 130 ? 8.499 16.532 -15.450 1.00 82.19 130 MET A O 1
ATOM 983 N N . ILE A 1 131 ? 7.090 15.668 -16.973 1.00 84.88 131 ILE A N 1
ATOM 984 C CA . ILE A 1 131 ? 6.014 15.319 -16.038 1.00 84.88 131 ILE A CA 1
ATOM 985 C C . ILE A 1 131 ? 5.992 13.826 -15.684 1.00 84.88 131 ILE A C 1
ATOM 987 O O . ILE A 1 131 ? 5.133 13.410 -14.909 1.00 84.88 131 ILE A O 1
ATOM 991 N N . ASP A 1 132 ? 6.921 13.017 -16.205 1.00 86.44 132 ASP A N 1
ATOM 992 C CA . ASP A 1 132 ? 6.924 11.563 -15.978 1.00 86.44 132 ASP A CA 1
ATOM 993 C C . ASP A 1 132 ? 7.107 11.205 -14.496 1.00 86.44 132 ASP A C 1
ATOM 995 O O . ASP A 1 132 ? 6.447 10.299 -13.997 1.00 86.44 132 ASP A O 1
ATOM 999 N N . SER A 1 133 ? 7.921 11.961 -13.751 1.00 87.19 133 SER A N 1
ATOM 1000 C CA . SER A 1 133 ? 8.106 11.746 -12.309 1.00 87.19 133 SER A CA 1
ATOM 1001 C C . SER A 1 133 ? 6.813 11.970 -11.518 1.00 87.19 133 SER A C 1
ATOM 1003 O O . SER A 1 133 ? 6.451 11.150 -10.675 1.00 87.19 133 SER A O 1
ATOM 1005 N N . ALA A 1 134 ? 6.082 13.048 -11.815 1.00 87.38 134 ALA A N 1
ATOM 1006 C CA . ALA A 1 134 ? 4.781 13.326 -11.210 1.00 87.38 134 ALA A CA 1
ATOM 1007 C C . ALA A 1 134 ? 3.744 12.267 -11.613 1.00 87.38 134 ALA A C 1
ATOM 1009 O O . ALA A 1 134 ? 2.995 11.781 -10.769 1.00 87.38 134 ALA A O 1
ATOM 1010 N N . THR A 1 135 ? 3.759 11.860 -12.882 1.00 88.81 135 THR A N 1
ATOM 1011 C CA . THR A 1 135 ? 2.873 10.831 -13.439 1.00 88.81 135 THR A CA 1
ATOM 1012 C C . THR A 1 135 ? 3.092 9.476 -12.764 1.00 88.81 135 THR A C 1
ATOM 1014 O O . THR A 1 135 ? 2.126 8.826 -12.373 1.00 88.81 135 THR A O 1
ATOM 1017 N N . LEU A 1 136 ? 4.348 9.080 -12.533 1.00 90.69 136 LEU A N 1
ATOM 1018 C CA . LEU A 1 136 ? 4.696 7.874 -11.783 1.00 90.69 136 LEU A CA 1
ATOM 1019 C C . LEU A 1 136 ? 4.169 7.937 -10.344 1.00 90.69 136 LEU A C 1
ATOM 1021 O O . LEU A 1 136 ? 3.548 6.985 -9.879 1.00 90.69 136 LEU A O 1
ATOM 1025 N N . VAL A 1 137 ? 4.376 9.057 -9.644 1.00 89.81 137 VAL A N 1
ATOM 1026 C CA . VAL A 1 137 ? 3.892 9.232 -8.263 1.00 89.81 137 VAL A CA 1
ATOM 1027 C C . VAL A 1 137 ? 2.366 9.123 -8.193 1.00 89.81 137 VAL A C 1
ATOM 1029 O O . VAL A 1 137 ? 1.843 8.393 -7.347 1.00 89.81 137 VAL A O 1
ATOM 1032 N N . CYS A 1 138 ? 1.651 9.805 -9.091 1.00 89.38 138 CYS A N 1
ATOM 1033 C CA . CYS A 1 138 ? 0.192 9.747 -9.176 1.00 89.38 138 CYS A CA 1
ATOM 1034 C C . CYS A 1 138 ? -0.302 8.337 -9.525 1.00 89.38 138 CYS A C 1
ATOM 1036 O O . CYS A 1 138 ? -1.187 7.816 -8.845 1.00 89.38 138 CYS A O 1
ATOM 1038 N N . GLY A 1 139 ? 0.306 7.692 -10.523 1.00 91.31 139 GLY A N 1
ATOM 1039 C CA . GLY A 1 139 ? -0.066 6.348 -10.955 1.00 91.31 139 GLY A CA 1
ATOM 1040 C C . GLY A 1 139 ? 0.138 5.298 -9.869 1.00 91.31 139 GLY A C 1
ATOM 1041 O O . GLY A 1 139 ? -0.741 4.473 -9.635 1.00 91.31 139 GLY A O 1
ATOM 1042 N N . VAL A 1 140 ? 1.256 5.363 -9.143 1.00 93.75 140 VAL A N 1
ATOM 1043 C CA . VAL A 1 140 ? 1.526 4.468 -8.010 1.00 93.75 140 VAL A CA 1
ATOM 1044 C C . VAL A 1 140 ? 0.526 4.694 -6.877 1.00 93.75 140 VAL A C 1
ATOM 1046 O O . VAL A 1 140 ? 0.047 3.725 -6.291 1.00 93.75 140 VAL A O 1
ATOM 1049 N N . SER A 1 141 ? 0.175 5.948 -6.574 1.00 90.81 141 SER A N 1
ATOM 1050 C CA . SER A 1 141 ? -0.840 6.251 -5.558 1.00 90.81 141 SER A CA 1
ATOM 1051 C C . SER A 1 141 ? -2.208 5.669 -5.934 1.00 90.81 141 SER A C 1
ATOM 1053 O O . SER A 1 141 ? -2.825 4.987 -5.113 1.00 90.81 141 SER A O 1
ATOM 1055 N N . ALA A 1 142 ? -2.649 5.858 -7.183 1.00 90.31 142 ALA A N 1
ATOM 1056 C CA . ALA A 1 142 ? -3.912 5.312 -7.681 1.00 90.31 142 ALA A CA 1
ATOM 1057 C C . ALA A 1 142 ? -3.930 3.773 -7.653 1.00 90.31 142 ALA A C 1
ATOM 1059 O O . ALA A 1 142 ? -4.879 3.169 -7.146 1.00 90.31 142 ALA A O 1
ATOM 1060 N N . LEU A 1 143 ? -2.850 3.140 -8.121 1.00 92.25 143 LEU A N 1
ATOM 1061 C CA . LEU A 1 143 ? -2.655 1.690 -8.084 1.00 92.25 143 LEU A CA 1
ATOM 1062 C C . LEU A 1 143 ? -2.738 1.137 -6.659 1.00 92.25 143 LEU A C 1
ATOM 1064 O O . LEU A 1 143 ? -3.465 0.177 -6.408 1.00 92.25 143 LEU A O 1
ATOM 1068 N N . LEU A 1 144 ? -2.015 1.751 -5.721 1.00 89.88 144 LEU A N 1
ATOM 1069 C CA . LEU A 1 144 ? -1.978 1.305 -4.333 1.00 89.88 144 LEU A CA 1
ATOM 1070 C C . LEU A 1 144 ? -3.342 1.464 -3.657 1.00 89.88 144 LEU A C 1
ATOM 1072 O O . LEU A 1 144 ? -3.785 0.560 -2.954 1.00 89.88 144 LEU A O 1
ATOM 1076 N N . HIS A 1 145 ? -4.044 2.573 -3.896 1.00 84.00 145 HIS A N 1
ATOM 1077 C CA . HIS A 1 145 ? -5.396 2.772 -3.370 1.00 84.00 145 HIS A CA 1
ATOM 1078 C C . HIS A 1 145 ? -6.366 1.707 -3.881 1.00 84.00 145 HIS A C 1
ATOM 1080 O O . HIS A 1 145 ? -7.131 1.152 -3.092 1.00 84.00 145 HIS A O 1
ATOM 1086 N N . ARG A 1 146 ? -6.295 1.374 -5.175 1.00 84.50 146 ARG A N 1
ATOM 1087 C CA . ARG A 1 146 ? -7.093 0.295 -5.760 1.00 84.50 146 ARG A CA 1
ATOM 1088 C C . ARG A 1 146 ? -6.764 -1.054 -5.120 1.00 84.50 146 ARG A C 1
ATOM 1090 O O . ARG A 1 146 ? -7.666 -1.737 -4.645 1.00 84.50 146 ARG A O 1
ATOM 1097 N N . TYR A 1 147 ? -5.480 -1.392 -5.031 1.00 86.19 147 TYR A N 1
ATOM 1098 C CA . TYR A 1 147 ? -4.998 -2.630 -4.418 1.00 86.19 147 TYR A CA 1
ATOM 1099 C C . TYR A 1 147 ? -5.469 -2.803 -2.963 1.00 86.19 147 TYR A C 1
ATOM 1101 O O . TYR A 1 147 ? -5.950 -3.870 -2.573 1.00 86.19 147 TYR A O 1
ATOM 1109 N N . LEU A 1 148 ? -5.358 -1.745 -2.152 1.00 82.00 148 LEU A N 1
ATOM 1110 C CA . LEU A 1 148 ? -5.806 -1.746 -0.757 1.00 82.00 148 LEU A CA 1
ATOM 1111 C C . LEU A 1 148 ? -7.334 -1.804 -0.646 1.00 82.00 148 LEU A C 1
ATOM 1113 O O . LEU A 1 148 ? -7.854 -2.511 0.221 1.00 82.00 148 LEU A O 1
ATOM 1117 N N . GLY A 1 149 ? -8.043 -1.101 -1.534 1.00 74.31 149 GLY A N 1
ATOM 1118 C CA . GLY A 1 149 ? -9.500 -1.128 -1.629 1.00 74.31 149 GLY A CA 1
ATOM 1119 C C . GLY A 1 149 ? -10.039 -2.537 -1.866 1.00 74.31 149 GLY A C 1
ATOM 1120 O O . GLY A 1 149 ? -10.912 -2.993 -1.130 1.00 74.31 149 GLY A O 1
ATOM 1121 N N . GLU A 1 150 ? -9.456 -3.264 -2.820 1.00 74.88 150 GLU A N 1
ATOM 1122 C CA . GLU A 1 150 ? -9.819 -4.654 -3.130 1.00 74.88 150 GLU A CA 1
ATOM 1123 C C . GLU A 1 150 ? -9.608 -5.607 -1.955 1.00 74.88 150 GLU A C 1
ATOM 1125 O O . GLU A 1 150 ? -10.437 -6.478 -1.681 1.00 74.88 150 GLU A O 1
ATOM 1130 N N . ARG A 1 151 ? -8.514 -5.418 -1.216 1.00 71.50 151 ARG A N 1
ATOM 1131 C CA . ARG A 1 151 ? -8.192 -6.230 -0.040 1.00 71.50 151 ARG A CA 1
ATOM 1132 C C . ARG A 1 151 ? -8.977 -5.827 1.211 1.00 71.50 151 ARG A C 1
ATOM 1134 O O . ARG A 1 151 ? -8.792 -6.451 2.252 1.00 71.50 151 ARG A O 1
ATOM 1141 N N . ASN A 1 152 ? -9.841 -4.807 1.135 1.00 63.91 152 ASN A N 1
ATOM 1142 C CA . ASN A 1 152 ? -10.451 -4.156 2.300 1.00 63.91 152 ASN A CA 1
ATOM 1143 C C . ASN A 1 152 ? -9.409 -3.812 3.381 1.00 63.91 152 ASN A C 1
ATOM 1145 O O . ASN A 1 152 ? -9.704 -3.848 4.576 1.00 63.91 152 ASN A O 1
ATOM 1149 N N . ALA A 1 153 ? -8.183 -3.486 2.964 1.00 60.78 153 ALA A N 1
ATOM 1150 C CA . ALA A 1 153 ? -7.050 -3.207 3.837 1.00 60.78 153 ALA A CA 1
ATOM 1151 C C . ALA A 1 153 ? -7.127 -1.770 4.386 1.00 60.78 153 ALA A C 1
ATOM 1153 O O . ALA A 1 153 ? -6.184 -0.987 4.287 1.00 60.78 153 ALA A O 1
ATOM 1154 N N . PHE A 1 154 ? -8.282 -1.409 4.946 1.00 59.25 154 PHE A N 1
ATOM 1155 C CA . PHE A 1 154 ? -8.488 -0.172 5.689 1.00 59.25 154 PHE A CA 1
ATOM 1156 C C . PHE A 1 154 ? -8.375 -0.455 7.186 1.00 59.25 154 PHE A C 1
ATOM 1158 O O . PHE A 1 154 ? -8.747 -1.536 7.635 1.00 59.25 154 PHE A O 1
ATOM 1165 N N . TRP A 1 155 ? -7.849 0.527 7.929 1.00 44.84 155 TRP A N 1
ATOM 1166 C CA . TRP A 1 155 ? -7.674 0.572 9.388 1.00 44.84 155 TRP A CA 1
ATOM 1167 C C . TRP A 1 155 ? -8.311 -0.592 10.152 1.00 44.84 155 TRP A C 1
ATOM 1169 O O . TRP A 1 155 ? -9.499 -0.606 10.459 1.00 44.84 155 TRP A O 1
ATOM 1179 N N . GLU A 1 156 ? -7.468 -1.552 10.505 1.00 45.59 156 GLU A N 1
ATOM 1180 C CA . GLU A 1 156 ? -7.844 -2.824 11.114 1.00 45.59 156 GLU A CA 1
ATOM 1181 C C . GLU A 1 156 ? -7.943 -2.743 12.655 1.00 45.59 156 GLU A C 1
ATOM 1183 O O . GLU A 1 156 ? -7.755 -3.717 13.392 1.00 45.59 156 GLU A O 1
ATOM 1188 N N . MET A 1 157 ? -8.222 -1.545 13.177 1.00 43.28 157 MET A N 1
ATOM 1189 C CA . MET A 1 157 ? -8.666 -1.430 14.559 1.00 43.28 157 MET A CA 1
ATOM 1190 C C . MET A 1 157 ? -10.099 -1.941 14.613 1.00 43.28 157 MET A C 1
ATOM 1192 O O . MET A 1 157 ? -11.017 -1.309 14.091 1.00 43.28 157 MET A O 1
ATOM 1196 N N . GLU A 1 158 ? -10.284 -3.094 15.252 1.00 40.34 158 GLU A N 1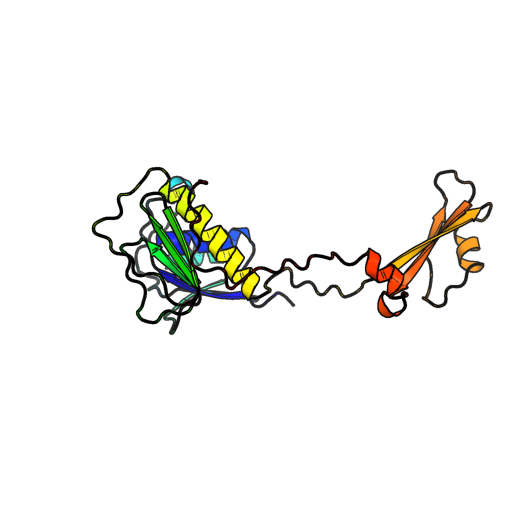
ATOM 1197 C CA . GLU A 1 158 ? -11.611 -3.555 15.623 1.00 40.34 158 GLU A CA 1
ATOM 1198 C C . GLU A 1 158 ? -12.293 -2.431 16.407 1.00 40.34 158 GLU A C 1
ATOM 1200 O O . GLU A 1 158 ? -11.785 -1.957 17.428 1.00 40.34 158 GLU A O 1
ATOM 1205 N N . ILE A 1 159 ? -13.446 -1.976 15.918 1.00 50.69 159 ILE A N 1
ATOM 1206 C CA . ILE A 1 159 ? -14.308 -1.099 16.701 1.00 50.69 159 ILE A CA 1
ATOM 1207 C C . ILE A 1 159 ? -14.958 -1.985 17.770 1.00 50.69 159 ILE A C 1
ATOM 1209 O O . ILE A 1 159 ? -16.073 -2.471 17.594 1.00 50.69 159 ILE A O 1
ATOM 1213 N N . VAL A 1 160 ? -14.210 -2.233 18.848 1.00 49.03 160 VAL A N 1
ATOM 1214 C CA . VAL A 1 160 ? -14.562 -3.158 19.942 1.00 49.03 160 VAL A CA 1
ATOM 1215 C C . VAL A 1 160 ? -15.769 -2.701 20.755 1.00 49.03 160 VAL A C 1
ATOM 1217 O O . VAL A 1 160 ? -16.403 -3.505 21.430 1.00 49.03 160 VAL A O 1
ATOM 1220 N N . ASP A 1 161 ? -16.080 -1.407 20.713 1.00 56.00 161 ASP A N 1
ATOM 1221 C CA . ASP A 1 161 ? -17.177 -0.829 21.472 1.00 56.00 161 ASP A CA 1
ATOM 1222 C C . ASP A 1 161 ? -17.827 0.301 20.665 1.00 56.00 161 ASP A C 1
ATOM 1224 O O . ASP A 1 161 ? -17.165 1.226 20.186 1.00 56.00 161 ASP A O 1
ATOM 1228 N N . ARG A 1 162 ? -19.143 0.192 20.474 1.00 65.25 162 ARG A N 1
ATOM 1229 C CA . ARG A 1 162 ? -19.975 1.178 19.782 1.00 65.25 162 ARG A CA 1
ATOM 1230 C C . ARG A 1 162 ? -21.209 1.435 20.625 1.00 65.25 162 ARG A C 1
ATOM 1232 O O . ARG A 1 162 ? -21.987 0.523 20.902 1.00 65.25 162 ARG A O 1
ATOM 1239 N N . TRP A 1 163 ? -21.437 2.690 20.979 1.00 78.19 163 TRP A N 1
ATOM 1240 C CA . TRP A 1 163 ? -22.571 3.060 21.816 1.00 78.19 163 TRP A CA 1
ATOM 1241 C C . TRP A 1 163 ? -23.168 4.396 21.398 1.00 78.19 163 TRP A C 1
ATOM 1243 O O . TRP A 1 163 ? -22.485 5.277 20.874 1.00 78.19 163 TRP A O 1
ATOM 1253 N N . LEU A 1 164 ? -24.456 4.563 21.689 1.00 81.25 164 LEU A N 1
ATOM 1254 C CA . LEU A 1 164 ? -25.083 5.878 21.740 1.00 81.25 164 LEU A CA 1
ATOM 1255 C C . LEU A 1 164 ? -25.008 6.415 23.158 1.00 81.25 164 LEU A C 1
ATOM 1257 O O . LEU A 1 164 ? -25.037 5.662 24.129 1.00 81.25 164 LEU A O 1
ATOM 1261 N N . THR A 1 165 ? -24.930 7.734 23.289 1.00 83.31 165 THR A N 1
ATOM 1262 C CA . THR A 1 165 ? -25.008 8.378 24.601 1.00 83.31 165 THR A CA 1
ATOM 1263 C C . THR A 1 165 ? -26.363 9.050 24.749 1.00 83.31 165 THR A C 1
ATOM 1265 O O . THR A 1 165 ? -26.649 10.026 24.056 1.00 83.31 165 THR A O 1
ATOM 1268 N N . LEU A 1 166 ? -27.190 8.554 25.671 1.00 83.88 166 LEU A N 1
ATOM 1269 C CA . LEU A 1 166 ? -28.386 9.266 26.108 1.00 83.88 166 LEU A CA 1
ATOM 1270 C C . LEU A 1 166 ? -27.964 10.297 27.150 1.00 83.88 166 LEU A C 1
ATOM 1272 O O . LEU A 1 166 ? -27.457 9.937 28.211 1.00 83.88 166 LEU A O 1
ATOM 1276 N N . THR A 1 167 ? -28.174 11.570 26.838 1.00 88.31 167 THR A N 1
ATOM 1277 C CA . THR A 1 167 ? -27.843 12.682 27.731 1.00 88.31 167 THR A CA 1
ATOM 1278 C C . THR A 1 167 ? -29.127 13.306 28.259 1.00 88.31 167 THR A C 1
ATOM 1280 O O . THR A 1 167 ? -30.001 13.666 27.475 1.00 88.31 167 THR A O 1
ATOM 1283 N N . ALA A 1 168 ? -29.233 13.443 29.578 1.00 86.88 168 ALA A N 1
ATOM 1284 C CA . ALA A 1 168 ? -30.361 14.056 30.264 1.00 86.88 168 ALA A CA 1
ATOM 1285 C C . ALA A 1 168 ? -29.870 15.149 31.217 1.00 86.88 168 ALA A C 1
ATOM 1287 O O . ALA A 1 168 ? -28.850 14.993 31.884 1.00 86.88 168 ALA A O 1
ATOM 1288 N N . ARG A 1 169 ? -30.613 16.252 31.298 1.00 90.56 169 ARG A N 1
ATOM 1289 C CA . ARG A 1 169 ? -30.393 17.313 32.283 1.00 90.56 169 ARG A CA 1
ATOM 1290 C C . ARG A 1 169 ? -31.329 17.099 33.473 1.00 90.56 169 ARG A C 1
ATOM 1292 O O . ARG A 1 169 ? -32.497 16.772 33.281 1.00 90.56 169 ARG A O 1
ATOM 1299 N N . VAL A 1 170 ? -30.808 17.279 34.681 1.00 89.19 170 VAL A N 1
ATOM 1300 C CA . VAL A 1 170 ? -31.545 17.214 35.946 1.00 89.19 170 VAL A CA 1
ATOM 1301 C C . VAL A 1 170 ? -31.282 18.502 36.711 1.00 89.19 170 VAL A C 1
ATOM 1303 O O . VAL A 1 170 ? -30.178 18.705 37.209 1.00 89.19 170 VAL A O 1
ATOM 1306 N N . ASP A 1 171 ? -32.281 19.368 36.794 1.00 91.00 171 ASP A N 1
ATOM 1307 C CA . ASP A 1 171 ? -32.147 20.662 37.467 1.00 91.00 171 ASP A CA 1
ATOM 1308 C C . ASP A 1 171 ? -32.157 20.534 38.994 1.00 91.00 171 ASP A C 1
ATOM 1310 O O . ASP A 1 171 ? -32.815 19.653 39.556 1.00 91.00 171 ASP A O 1
ATOM 1314 N N . GLY A 1 172 ? -31.426 21.428 39.666 1.00 87.81 172 GLY A N 1
ATOM 1315 C CA . GLY A 1 172 ? -31.414 21.576 41.125 1.00 87.81 172 GLY A CA 1
ATOM 1316 C C . GLY A 1 172 ? -30.833 20.385 41.892 1.00 87.81 172 GLY A C 1
ATOM 1317 O O . GLY A 1 172 ? -31.090 20.229 43.087 1.00 87.81 172 GLY A O 1
ATOM 1318 N N . VAL A 1 173 ? -30.095 19.502 41.217 1.00 89.50 173 VAL A N 1
ATOM 1319 C CA . VAL A 1 173 ? -29.511 18.297 41.810 1.00 89.50 173 VAL A CA 1
ATOM 1320 C C . VAL A 1 173 ? -28.038 18.214 41.446 1.00 89.50 173 VAL A C 1
ATOM 1322 O O . VAL A 1 173 ? -27.688 18.318 40.275 1.00 89.50 173 VAL A O 1
ATOM 1325 N N . GLU A 1 174 ? -27.197 17.966 42.448 1.00 90.62 174 GLU A N 1
ATOM 1326 C CA . GLU A 1 174 ? -25.759 17.739 42.278 1.00 90.62 174 GLU A CA 1
ATOM 1327 C C . GLU A 1 174 ? -25.456 16.404 41.567 1.00 90.62 174 GLU A C 1
ATOM 1329 O O . GLU A 1 174 ? -26.200 15.430 41.759 1.00 90.62 174 GLU A O 1
ATOM 1334 N N . PRO A 1 175 ? -24.349 16.296 40.804 1.00 89.94 175 PRO A N 1
ATOM 1335 C CA . PRO A 1 175 ? -24.078 15.147 39.931 1.00 89.94 175 PRO A CA 1
ATOM 1336 C C . PRO A 1 175 ? -24.111 13.789 40.636 1.00 89.94 175 PRO A C 1
ATOM 1338 O O . PRO A 1 175 ? -24.699 12.828 40.134 1.00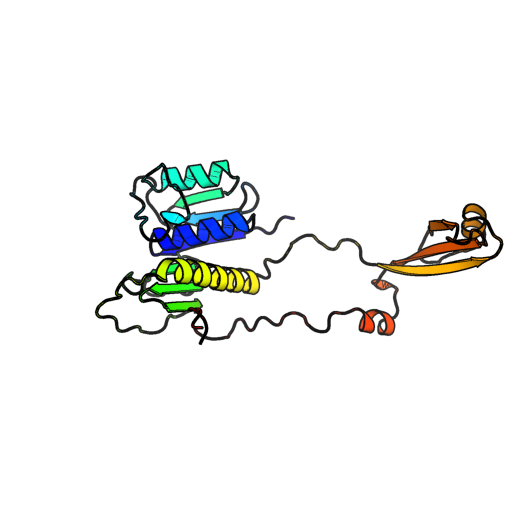 89.94 175 PRO A O 1
ATOM 1341 N N . GLU A 1 176 ? -23.539 13.713 41.837 1.00 89.00 176 GLU A N 1
ATOM 1342 C CA . GLU A 1 176 ? -23.506 12.484 42.636 1.00 89.00 176 GLU A CA 1
ATOM 1343 C C . GLU A 1 176 ? -24.905 12.024 43.056 1.00 89.00 176 GLU A C 1
ATOM 1345 O O . GLU A 1 176 ? -25.214 10.828 43.062 1.00 89.00 176 GLU A O 1
ATOM 1350 N N . LEU A 1 177 ? -25.772 12.976 43.407 1.00 89.69 177 LEU A N 1
ATOM 1351 C CA . LEU A 1 177 ? -27.138 12.683 43.820 1.00 89.69 177 LEU A CA 1
ATOM 1352 C C . LEU A 1 177 ? -28.017 12.363 42.606 1.00 89.69 177 LEU A C 1
ATOM 1354 O O . LEU A 1 177 ? -28.887 11.496 42.700 1.00 89.69 177 LEU A O 1
ATOM 1358 N N . ALA A 1 178 ? -27.762 13.003 41.461 1.00 87.44 178 ALA A N 1
ATOM 1359 C CA . ALA A 1 178 ? -28.438 12.711 40.202 1.00 87.44 178 ALA A CA 1
ATOM 1360 C C . ALA A 1 178 ? -28.179 11.260 39.755 1.00 87.44 178 ALA A C 1
ATOM 1362 O O . ALA A 1 178 ? -29.128 10.554 39.411 1.00 87.44 178 ALA A O 1
ATOM 1363 N N . LEU A 1 179 ? -26.936 10.770 39.868 1.00 87.25 179 LEU A N 1
ATOM 1364 C CA . LEU A 1 179 ? -26.590 9.368 39.579 1.00 87.25 179 LEU A CA 1
ATOM 1365 C C . LEU A 1 179 ? -27.221 8.364 40.547 1.00 87.25 179 LEU A C 1
ATOM 1367 O O . LEU A 1 179 ? -27.556 7.259 40.138 1.00 87.25 179 LEU A O 1
ATOM 1371 N N . LYS A 1 180 ? -27.408 8.726 41.823 1.00 85.75 180 LYS A N 1
ATOM 1372 C CA . LYS A 1 180 ? -28.101 7.856 42.792 1.00 85.75 180 LYS A CA 1
ATOM 1373 C C . LYS A 1 180 ? -29.602 7.754 42.519 1.00 85.75 180 LYS A C 1
ATOM 1375 O O . LYS A 1 180 ? -30.211 6.729 42.822 1.00 85.75 180 LYS A O 1
ATOM 1380 N N . LYS A 1 181 ? -30.206 8.826 41.997 1.00 84.44 181 LYS A N 1
ATOM 1381 C CA . LYS A 1 181 ? -31.652 8.914 41.747 1.00 84.44 181 LYS A CA 1
ATOM 1382 C C . LYS A 1 181 ? -32.063 8.319 40.404 1.00 84.44 181 LYS A C 1
ATOM 1384 O O . LYS A 1 181 ? -33.179 7.819 40.289 1.00 84.44 181 LYS A O 1
ATOM 1389 N N . LEU A 1 182 ? -31.187 8.365 39.405 1.00 82.19 182 LEU A N 1
ATOM 1390 C CA . LEU A 1 182 ? -31.457 7.816 38.083 1.00 82.19 182 LEU A CA 1
ATOM 1391 C C . LEU A 1 182 ? -30.909 6.398 37.961 1.00 82.19 182 LEU A C 1
ATOM 1393 O O . LEU A 1 182 ? -29.751 6.130 38.263 1.00 82.19 182 LEU A O 1
ATOM 1397 N N . LYS A 1 183 ? -31.752 5.489 37.475 1.00 76.75 183 LYS A N 1
ATOM 1398 C CA . LYS A 1 183 ? -31.366 4.116 37.148 1.00 76.75 183 LYS A CA 1
ATOM 1399 C C . LYS A 1 183 ? -31.436 3.921 35.642 1.00 76.75 183 LYS A C 1
ATOM 1401 O O . LYS A 1 183 ? -32.322 4.461 34.988 1.00 76.75 183 LYS A O 1
ATOM 1406 N N . SER A 1 184 ? -30.499 3.143 35.120 1.00 79.44 184 SER A N 1
ATOM 1407 C CA . SER A 1 184 ? -30.454 2.739 33.721 1.00 79.44 184 SER A CA 1
ATOM 1408 C C . SER A 1 184 ? -30.308 1.229 33.650 1.00 79.44 184 SER A C 1
ATOM 1410 O O . SER A 1 184 ? -29.452 0.652 34.323 1.00 79.44 184 SER A O 1
ATOM 1412 N N . ASP A 1 185 ? -31.106 0.603 32.791 1.00 80.31 185 ASP A N 1
ATOM 1413 C CA . ASP A 1 185 ? -31.011 -0.829 32.489 1.00 80.31 185 ASP A CA 1
ATOM 1414 C C . ASP A 1 185 ? -29.773 -1.162 31.627 1.00 80.31 185 ASP A C 1
ATOM 1416 O O . ASP A 1 185 ? -29.475 -2.329 31.367 1.00 80.31 185 ASP A O 1
ATOM 1420 N N . PHE A 1 186 ? -29.042 -0.134 31.175 1.00 75.31 186 PHE A N 1
ATOM 1421 C CA . PHE A 1 186 ? -27.856 -0.241 30.319 1.00 75.31 186 PHE A CA 1
ATOM 1422 C C . PHE A 1 186 ? -26.530 -0.139 31.089 1.00 75.31 186 PHE A C 1
ATOM 1424 O O . PHE A 1 186 ? -25.467 -0.210 30.480 1.00 75.31 186 PHE A O 1
ATOM 1431 N N . GLY A 1 187 ? -26.582 0.005 32.418 1.00 80.44 187 GLY A N 1
ATOM 1432 C CA . GLY A 1 187 ? -25.405 0.093 33.284 1.00 80.44 187 GLY A CA 1
ATOM 1433 C C . GLY A 1 187 ? -25.206 1.473 33.924 1.00 80.44 187 GLY A C 1
ATOM 1434 O O . GLY A 1 187 ? -26.090 2.334 33.850 1.00 80.44 187 GLY A O 1
ATOM 1435 N N . PRO A 1 188 ? -24.065 1.687 34.604 1.00 81.62 188 PRO A N 1
ATOM 1436 C CA . PRO A 1 188 ? -23.797 2.920 35.333 1.00 81.62 188 PRO A CA 1
ATOM 1437 C C . PRO A 1 188 ? -23.647 4.116 34.383 1.00 81.62 188 PRO A C 1
ATOM 1439 O O . PRO A 1 188 ? -23.026 4.023 33.325 1.00 81.62 188 PRO A O 1
ATOM 1442 N N . GLY A 1 189 ? -24.227 5.250 34.776 1.00 85.81 189 GLY A N 1
ATOM 1443 C CA . GLY A 1 189 ? -24.074 6.520 34.071 1.00 85.81 189 GLY A CA 1
ATOM 1444 C C . GLY A 1 189 ? -22.916 7.352 34.611 1.00 85.81 189 GLY A C 1
ATOM 1445 O O . GLY A 1 189 ? -22.360 7.068 35.671 1.00 85.81 189 GLY A O 1
ATOM 1446 N N . THR A 1 190 ? -22.593 8.427 33.902 1.00 91.19 190 THR A N 1
ATOM 1447 C CA . THR A 1 190 ? -21.735 9.505 34.407 1.00 91.19 190 THR A CA 1
ATOM 1448 C C . THR A 1 190 ? -22.549 10.780 34.554 1.00 91.19 190 THR A C 1
ATOM 1450 O O . THR A 1 190 ? -23.526 10.982 33.836 1.00 91.19 190 THR A O 1
ATOM 1453 N N . ALA A 1 191 ? -22.182 11.645 35.494 1.00 90.56 191 ALA A N 1
ATOM 1454 C CA . ALA A 1 191 ? -22.827 12.939 35.662 1.00 90.56 191 ALA A CA 1
ATOM 1455 C C . ALA A 1 191 ? -21.784 14.029 35.860 1.00 90.56 191 ALA A C 1
ATOM 1457 O O . ALA A 1 191 ? -20.775 13.827 36.531 1.00 90.56 191 ALA A O 1
ATOM 1458 N N . THR A 1 192 ? -22.045 15.183 35.264 1.00 92.94 192 THR A N 1
ATOM 1459 C CA . THR A 1 192 ? -21.237 16.396 35.404 1.00 92.94 192 THR A CA 1
ATOM 1460 C C . THR A 1 192 ? -22.163 17.559 35.699 1.00 92.94 192 THR A C 1
ATOM 1462 O O . THR A 1 192 ? -23.296 17.551 35.223 1.00 92.94 192 THR A O 1
ATOM 1465 N N . GLN A 1 193 ? -21.702 18.572 36.423 1.00 92.56 193 GLN A N 1
ATOM 1466 C CA . GLN A 1 193 ? -22.495 19.785 36.615 1.00 92.56 193 GLN A CA 1
ATOM 1467 C C . GLN A 1 193 ? -22.739 20.477 35.263 1.00 92.56 193 GLN A C 1
ATOM 1469 O O . GLN A 1 193 ? -21.910 20.384 34.350 1.00 92.56 193 GLN A O 1
ATOM 1474 N N . THR A 1 194 ? -23.907 21.092 35.090 1.00 89.06 194 THR A N 1
ATOM 1475 C CA . THR A 1 194 ? -24.214 21.885 33.897 1.00 89.06 194 THR A CA 1
ATOM 1476 C C . THR A 1 194 ? -23.372 23.159 33.879 1.00 89.06 194 THR A C 1
ATOM 1478 O O . THR A 1 194 ? -22.917 23.643 34.912 1.00 89.06 194 THR A O 1
ATOM 1481 N N . SER A 1 195 ? -23.146 23.718 32.690 1.00 86.75 195 SER A N 1
ATOM 1482 C CA . SER A 1 195 ? -22.316 24.919 32.520 1.00 86.75 195 SER A CA 1
ATOM 1483 C C . SER A 1 195 ? -22.892 26.167 33.194 1.00 86.75 195 SER A C 1
ATOM 1485 O O . SER A 1 195 ? -22.148 27.094 33.486 1.00 86.75 195 SER A O 1
ATOM 1487 N N . ASP A 1 196 ? -24.206 26.198 33.415 1.00 88.25 196 ASP A N 1
ATOM 1488 C CA . ASP A 1 196 ? -24.909 27.245 34.159 1.00 88.25 196 ASP A CA 1
ATOM 1489 C C . ASP A 1 196 ? -24.915 26.999 35.679 1.00 88.25 196 ASP A C 1
ATOM 1491 O O . ASP A 1 196 ? -25.384 27.851 36.419 1.00 88.25 196 ASP A O 1
ATOM 1495 N N . GLY A 1 197 ? -24.393 25.866 36.165 1.00 86.50 197 GLY A N 1
ATOM 1496 C CA . GLY A 1 197 ? -24.368 25.511 37.589 1.00 86.50 197 GLY A CA 1
ATOM 1497 C C . GLY A 1 197 ? -25.717 25.063 38.165 1.00 86.50 197 GLY A C 1
ATOM 1498 O O . GLY A 1 197 ? -25.756 24.504 39.257 1.00 86.50 197 GLY A O 1
ATOM 1499 N N . GLU A 1 198 ? -26.806 25.239 37.416 1.00 88.44 198 GLU A N 1
ATOM 1500 C CA . GLU A 1 198 ? -28.190 25.045 37.868 1.00 88.44 198 GLU A CA 1
ATOM 1501 C C . GLU A 1 198 ? -28.638 23.574 37.915 1.00 88.44 198 GLU A C 1
ATOM 1503 O O . GLU A 1 198 ? -29.773 23.265 38.285 1.00 88.44 198 GLU A O 1
ATOM 1508 N N . GLY A 1 199 ? -27.777 22.630 37.540 1.00 90.44 199 GLY A N 1
ATOM 1509 C CA . GLY A 1 199 ? -28.130 21.220 37.567 1.00 90.44 199 GLY A CA 1
ATOM 1510 C C . GLY A 1 199 ? -27.013 20.274 37.160 1.00 90.44 199 GLY A C 1
ATOM 1511 O O . GLY A 1 199 ? -25.829 20.602 37.136 1.00 90.44 199 GLY A O 1
ATOM 15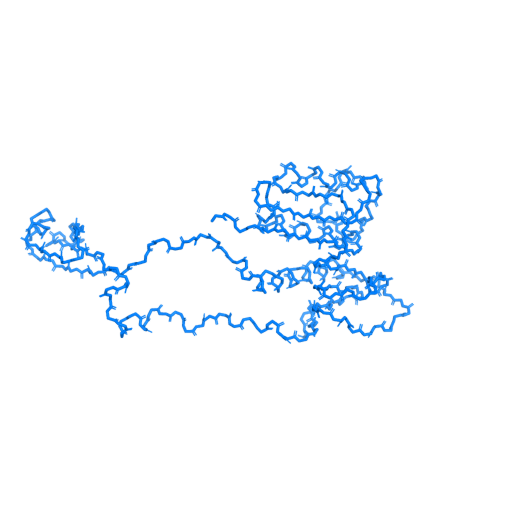12 N N . SER A 1 200 ? -27.422 19.057 36.823 1.00 91.50 200 SER A N 1
ATOM 1513 C CA . SER A 1 200 ? -26.546 17.961 36.429 1.00 91.50 200 SER A CA 1
ATOM 1514 C C . SER A 1 200 ? -26.875 17.454 35.041 1.00 91.50 200 SER A C 1
ATOM 1516 O O . SER A 1 200 ? -28.029 17.195 34.710 1.00 91.50 200 SER A O 1
ATOM 1518 N N . LEU A 1 201 ? -25.841 17.231 34.241 1.00 92.50 201 LEU A N 1
ATOM 1519 C CA . LEU A 1 201 ? -25.922 16.540 32.969 1.00 92.50 201 LEU A CA 1
ATOM 1520 C C . LEU A 1 201 ? -25.522 15.076 33.161 1.00 92.50 201 LEU A C 1
ATOM 1522 O O . LEU A 1 201 ? -24.345 14.759 33.346 1.00 92.50 201 LEU A O 1
ATOM 1526 N N . VAL A 1 202 ? -26.506 14.189 33.113 1.00 90.69 202 VAL A N 1
ATOM 1527 C CA . VAL A 1 202 ? -26.345 12.746 33.287 1.00 90.69 202 VAL A CA 1
ATOM 1528 C C . VAL A 1 202 ? -26.281 12.070 31.924 1.00 90.69 202 VAL A C 1
ATOM 1530 O O . VAL A 1 202 ? -27.060 12.381 31.025 1.00 90.69 202 VAL A O 1
ATOM 1533 N N . ARG A 1 203 ? -25.336 11.149 31.753 1.00 91.50 203 ARG A N 1
ATOM 1534 C CA . ARG A 1 203 ? -25.061 10.450 30.500 1.00 91.50 203 ARG A CA 1
ATOM 1535 C C . ARG A 1 203 ? -25.070 8.949 30.733 1.00 91.50 203 ARG A C 1
ATOM 1537 O O . ARG A 1 203 ? -24.341 8.447 31.585 1.00 91.50 203 ARG A O 1
ATOM 1544 N N . PHE A 1 204 ? -25.851 8.236 29.934 1.00 88.12 204 PHE A N 1
ATOM 1545 C CA . PHE A 1 204 ? -25.865 6.777 29.910 1.00 88.12 204 PHE A CA 1
ATOM 1546 C C . PHE A 1 204 ? -25.375 6.280 28.558 1.00 88.12 204 PHE A C 1
ATOM 1548 O O . PHE A 1 204 ? -25.800 6.782 27.515 1.00 88.12 204 PHE A O 1
ATOM 1555 N N . ARG A 1 205 ? -24.492 5.279 28.578 1.00 86.75 205 ARG A N 1
ATOM 1556 C CA . ARG A 1 205 ? -24.098 4.554 27.371 1.00 86.75 205 ARG A CA 1
ATOM 1557 C C . ARG A 1 205 ? -25.164 3.513 27.066 1.00 86.75 205 ARG A C 1
ATOM 1559 O O . ARG A 1 205 ? -25.502 2.703 27.923 1.00 86.75 205 ARG A O 1
ATOM 1566 N N . VAL A 1 206 ? -25.693 3.555 25.854 1.00 85.38 206 VAL A N 1
ATOM 1567 C CA . VAL A 1 206 ? -26.645 2.578 25.335 1.00 85.38 206 VAL A CA 1
ATOM 1568 C C . VAL A 1 206 ? -25.922 1.791 24.241 1.00 85.38 206 VAL A C 1
ATOM 1570 O O . VAL A 1 206 ? -25.578 2.388 23.216 1.00 85.38 206 VAL A O 1
ATOM 1573 N N . PRO A 1 207 ? -25.657 0.486 24.439 1.00 80.12 207 PRO A N 1
ATOM 1574 C CA . PRO A 1 207 ? -25.042 -0.350 23.411 1.00 80.12 207 PRO A CA 1
ATOM 1575 C C . PRO A 1 207 ? -25.859 -0.329 22.115 1.00 80.12 207 PRO A C 1
ATOM 1577 O O . PRO A 1 207 ? -27.099 -0.314 22.154 1.00 80.12 207 PRO A O 1
ATOM 1580 N N . LEU A 1 208 ? -25.186 -0.336 20.960 1.00 76.00 208 LEU A N 1
ATOM 1581 C CA . LEU A 1 208 ? -25.877 -0.327 19.666 1.00 76.00 208 LEU A CA 1
ATOM 1582 C C . LEU A 1 208 ? -26.812 -1.532 19.504 1.00 76.00 208 LEU A C 1
ATOM 1584 O O . LEU A 1 208 ? -27.900 -1.380 18.956 1.00 76.00 208 LEU A O 1
ATOM 1588 N N . GLU A 1 209 ? -26.453 -2.693 20.052 1.00 76.75 209 GLU A N 1
ATOM 1589 C CA . GLU A 1 209 ? -27.224 -3.943 19.975 1.00 76.75 209 GLU A CA 1
ATOM 1590 C C . GLU A 1 209 ? -28.591 -3.831 20.666 1.00 76.75 209 GLU A C 1
ATOM 1592 O O . GLU A 1 209 ? -29.515 -4.580 20.353 1.00 76.75 209 GLU A O 1
ATOM 1597 N N . ARG A 1 210 ? -28.731 -2.892 21.611 1.00 75.25 210 ARG A N 1
ATOM 1598 C CA . ARG A 1 210 ? -29.972 -2.628 22.357 1.00 75.25 210 ARG A CA 1
ATOM 1599 C C . ARG A 1 210 ? -30.693 -1.360 21.901 1.00 75.25 210 ARG A C 1
ATOM 1601 O O . ARG A 1 210 ? -31.725 -1.003 22.466 1.00 75.25 210 ARG A O 1
ATOM 1608 N N . THR A 1 211 ? -30.162 -0.671 20.895 1.00 77.62 211 THR A N 1
ATOM 1609 C CA . THR A 1 211 ? -30.751 0.560 20.372 1.00 77.62 211 THR A CA 1
ATOM 1610 C C . THR A 1 211 ? -31.805 0.231 19.304 1.00 77.62 211 THR A C 1
ATOM 1612 O O . THR A 1 211 ? -31.552 -0.593 18.426 1.00 77.62 211 THR A O 1
ATOM 1615 N N . PRO A 1 212 ? -32.988 0.878 19.305 1.00 80.12 212 PRO A N 1
ATOM 1616 C CA . PRO A 1 212 ? -33.981 0.685 18.251 1.00 80.12 212 PRO A CA 1
ATOM 1617 C C . PRO A 1 212 ? -33.411 0.953 16.850 1.00 80.12 212 PRO A C 1
ATOM 1619 O O . PRO A 1 212 ? -32.894 2.040 16.590 1.00 80.12 212 PRO A O 1
ATOM 1622 N N . LEU A 1 213 ? -33.592 0.005 15.921 1.00 69.44 213 LEU A N 1
ATOM 1623 C CA . LEU A 1 213 ? -33.072 0.067 14.542 1.00 69.44 213 LEU A CA 1
ATOM 1624 C C . LEU A 1 213 ? -33.381 1.389 13.823 1.00 69.44 213 LEU A C 1
ATOM 1626 O O . LEU A 1 213 ? -32.552 1.889 13.069 1.00 69.44 213 LEU A O 1
ATOM 1630 N N . LYS A 1 214 ? -34.545 1.993 14.094 1.00 75.12 214 LYS A N 1
ATOM 1631 C CA . LYS A 1 214 ? -34.940 3.288 13.524 1.00 75.12 214 LYS A CA 1
ATOM 1632 C C . LYS A 1 214 ? -33.981 4.421 13.916 1.00 75.12 214 LYS A C 1
ATOM 1634 O O . LYS A 1 214 ? -33.663 5.242 13.069 1.00 75.12 214 LYS A O 1
ATOM 1639 N N . LEU A 1 215 ? -33.484 4.453 15.154 1.00 67.25 215 LEU A N 1
ATOM 1640 C CA . LEU A 1 215 ? -32.497 5.448 15.594 1.00 67.25 215 LEU A CA 1
ATOM 1641 C C . LEU A 1 215 ? -31.120 5.169 14.999 1.00 67.25 215 LEU A C 1
ATOM 1643 O O . LEU A 1 215 ? -30.463 6.093 14.530 1.00 67.25 215 LEU A O 1
ATOM 1647 N N . ILE A 1 216 ? -30.728 3.892 14.945 1.00 63.69 216 ILE A N 1
ATOM 1648 C CA . ILE A 1 216 ? -29.466 3.498 14.316 1.00 63.69 216 ILE A CA 1
ATOM 1649 C C . ILE A 1 216 ? -29.477 3.907 12.837 1.00 63.69 216 ILE A C 1
ATOM 1651 O O . ILE A 1 216 ? -28.489 4.445 12.362 1.00 63.69 216 ILE A O 1
ATOM 1655 N N . SER A 1 217 ? -30.602 3.754 12.125 1.00 56.81 217 SER A N 1
ATOM 1656 C CA . SER A 1 217 ? -30.739 4.080 10.694 1.00 56.81 217 SER A CA 1
ATOM 1657 C C . SER A 1 217 ? -30.443 5.541 10.316 1.00 56.81 217 SER A C 1
ATOM 1659 O O . SER A 1 217 ? -30.125 5.800 9.159 1.00 56.81 217 SER A O 1
ATOM 1661 N N . TYR A 1 218 ? -30.486 6.479 11.271 1.00 59.31 218 TYR A N 1
ATOM 1662 C CA . TYR A 1 218 ? -30.073 7.874 11.060 1.00 59.31 218 TYR A CA 1
ATOM 1663 C C . TYR A 1 218 ? -28.557 8.098 11.207 1.00 59.31 218 TYR A C 1
ATOM 1665 O O . TYR A 1 218 ? -28.072 9.175 10.878 1.00 59.31 218 TYR A O 1
ATOM 1673 N N . LEU A 1 219 ? -27.821 7.106 11.717 1.00 50.88 219 LEU A N 1
ATOM 1674 C CA . LEU A 1 21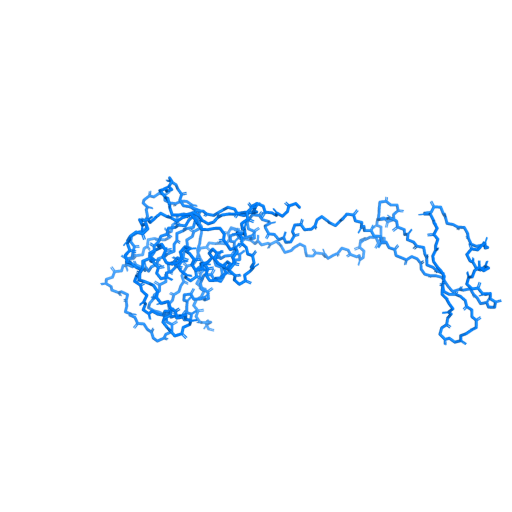9 ? -26.390 7.180 12.030 1.00 50.88 219 LEU A CA 1
ATOM 1675 C C . LEU A 1 219 ? -25.510 6.385 11.061 1.00 50.88 219 LEU A C 1
ATOM 1677 O O . LEU A 1 219 ? -24.303 6.608 11.022 1.00 50.88 219 LEU A O 1
ATOM 1681 N N . TRP A 1 220 ? -26.081 5.459 10.285 1.00 46.53 220 TRP A N 1
ATOM 1682 C CA . TRP A 1 220 ? -25.321 4.776 9.240 1.00 46.53 220 TRP A CA 1
ATOM 1683 C C . TRP A 1 220 ? -24.960 5.788 8.154 1.00 46.53 220 TRP A C 1
ATOM 1685 O O . TRP A 1 220 ? -25.848 6.385 7.539 1.00 46.53 220 TRP A O 1
ATOM 1695 N N . GLN A 1 221 ? -23.662 5.939 7.881 1.00 40.03 221 GLN A N 1
ATOM 1696 C CA . GLN A 1 221 ? -23.207 6.460 6.596 1.00 40.03 221 GLN A CA 1
ATOM 1697 C C . GLN A 1 221 ? -23.859 5.590 5.516 1.00 40.03 221 GLN A C 1
ATOM 1699 O O . GLN A 1 221 ? -23.588 4.395 5.419 1.00 40.03 221 GLN A O 1
ATOM 1704 N N . ARG A 1 222 ? -24.787 6.175 4.749 1.00 39.56 222 ARG A N 1
ATOM 1705 C CA . ARG A 1 222 ? -25.476 5.489 3.641 1.00 39.56 222 ARG A CA 1
ATOM 1706 C C . ARG A 1 222 ? -24.519 5.060 2.528 1.00 39.56 222 ARG A C 1
ATOM 1708 O O . ARG A 1 222 ? -24.890 4.239 1.700 1.00 39.56 222 ARG A O 1
ATOM 1715 N N . GLU A 1 223 ? -23.297 5.568 2.551 1.00 39.84 223 GLU A N 1
ATOM 1716 C CA . GLU A 1 223 ? -22.235 5.241 1.620 1.00 39.84 223 GLU A CA 1
ATOM 1717 C C . GLU A 1 223 ? -21.195 4.396 2.358 1.00 39.84 223 GLU A C 1
ATOM 1719 O O . GLU A 1 223 ? -20.247 4.904 2.950 1.00 39.84 223 GLU A O 1
ATOM 1724 N N . ARG A 1 224 ? -21.335 3.066 2.287 1.00 40.03 224 ARG A N 1
ATOM 1725 C CA . ARG A 1 224 ? -20.110 2.302 2.036 1.00 40.03 224 ARG A CA 1
ATOM 1726 C C . ARG A 1 224 ? -19.605 2.848 0.708 1.00 40.03 224 ARG A C 1
ATOM 1728 O O . ARG A 1 224 ? -20.382 2.846 -0.243 1.00 40.03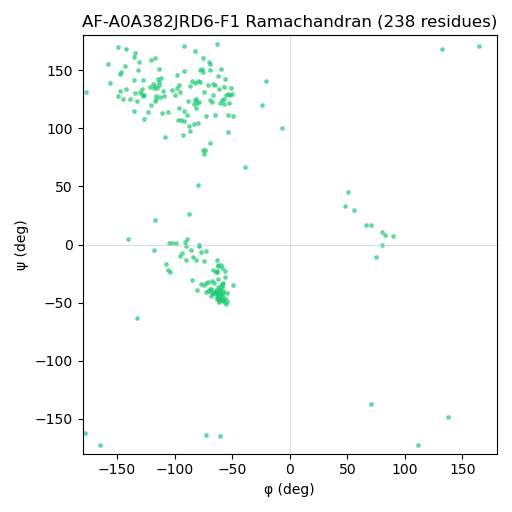 224 ARG A O 1
ATOM 1735 N N . LEU A 1 225 ? -18.368 3.336 0.653 1.00 39.09 225 LEU A N 1
ATOM 1736 C CA . LEU A 1 225 ? -17.679 3.519 -0.620 1.00 39.09 225 LEU A CA 1
ATOM 1737 C C . LEU A 1 225 ? -17.736 2.160 -1.324 1.00 39.09 225 LEU A C 1
ATOM 1739 O O . LEU A 1 225 ? -16.977 1.251 -0.998 1.00 39.09 225 LEU A O 1
ATOM 1743 N N . THR A 1 226 ? -18.709 1.977 -2.214 1.00 41.97 226 THR A N 1
ATOM 1744 C CA . THR A 1 226 ? -18.682 0.912 -3.204 1.00 41.97 226 THR A CA 1
ATOM 1745 C C . THR A 1 226 ? -17.567 1.316 -4.141 1.00 41.97 226 THR A C 1
ATOM 1747 O O . THR A 1 226 ? -17.783 2.081 -5.077 1.00 41.97 226 THR A O 1
ATOM 1750 N N . TRP A 1 227 ? -16.347 0.911 -3.797 1.00 45.19 227 TRP A N 1
ATOM 1751 C CA . TRP A 1 227 ? -15.232 1.007 -4.714 1.00 45.19 227 TRP A CA 1
ATOM 1752 C C . TRP A 1 227 ? -15.569 0.057 -5.854 1.00 45.19 227 TRP A C 1
ATOM 1754 O O . TRP A 1 227 ? -15.686 -1.149 -5.630 1.00 45.19 227 TRP A O 1
ATOM 1764 N N . ASP A 1 228 ? -15.837 0.599 -7.039 1.00 47.97 228 ASP A N 1
ATOM 1765 C CA . ASP A 1 228 ? -16.118 -0.217 -8.213 1.00 47.97 228 ASP A CA 1
ATOM 1766 C C . ASP A 1 228 ? -14.795 -0.808 -8.705 1.00 47.97 228 ASP A C 1
ATOM 1768 O O . ASP A 1 228 ? -14.091 -0.270 -9.555 1.00 47.97 228 ASP A O 1
ATOM 1772 N N . VAL A 1 229 ? -14.399 -1.894 -8.048 1.00 49.12 229 VAL A N 1
ATOM 1773 C CA . VAL A 1 229 ? -13.179 -2.661 -8.305 1.00 49.12 229 VAL A CA 1
ATOM 1774 C C . VAL A 1 229 ? -13.149 -3.221 -9.735 1.00 49.12 229 VAL A C 1
ATOM 1776 O O . VAL A 1 229 ? -12.079 -3.572 -10.230 1.00 49.12 229 VAL A O 1
ATOM 1779 N N . GLU A 1 230 ? -14.293 -3.273 -10.423 1.00 47.84 230 GLU A N 1
ATOM 1780 C CA . GLU A 1 230 ? -14.401 -3.741 -11.807 1.00 47.84 230 GLU A CA 1
ATOM 1781 C C . GLU A 1 230 ? -14.263 -2.631 -12.860 1.00 47.84 230 GLU A C 1
ATOM 1783 O O . GLU A 1 230 ? -14.328 -2.924 -14.056 1.00 47.84 230 GLU A O 1
ATOM 1788 N N . ALA A 1 231 ? -14.013 -1.374 -12.470 1.00 54.59 231 ALA A N 1
ATOM 1789 C CA . ALA A 1 231 ? -13.671 -0.334 -13.437 1.00 54.59 231 ALA A CA 1
ATOM 1790 C C . ALA A 1 231 ? -12.435 -0.785 -14.234 1.00 54.59 231 ALA A C 1
ATOM 1792 O O . ALA A 1 231 ? -11.436 -1.187 -13.640 1.00 54.59 231 ALA A O 1
ATOM 1793 N N . GLY A 1 232 ? -12.509 -0.812 -15.567 1.00 59.00 232 GLY A N 1
ATOM 1794 C CA . GLY A 1 232 ? -11.411 -1.261 -16.432 1.00 59.00 232 GLY A CA 1
ATOM 1795 C C . GLY A 1 232 ? -10.129 -0.422 -16.277 1.00 59.00 232 GLY A C 1
ATOM 1796 O O . GLY A 1 232 ? -9.979 0.325 -15.315 1.00 59.00 232 GLY A O 1
ATOM 1797 N N . PRO A 1 233 ? -9.173 -0.525 -17.212 1.00 63.38 233 PRO A N 1
ATOM 1798 C CA . PRO A 1 233 ? -8.011 0.356 -17.213 1.00 63.38 233 PRO A CA 1
ATOM 1799 C C . PRO A 1 233 ? -8.417 1.834 -17.139 1.00 63.38 233 PRO A C 1
ATOM 1801 O O . PRO A 1 233 ? -9.232 2.281 -17.947 1.00 63.38 233 PRO A O 1
ATOM 1804 N N . GLU A 1 234 ? -7.835 2.579 -16.202 1.00 67.81 234 GLU A N 1
ATOM 1805 C CA . GLU A 1 234 ? -8.070 4.016 -16.036 1.00 67.81 234 GLU A CA 1
ATOM 1806 C C . GLU A 1 234 ? -6.794 4.802 -16.360 1.00 67.81 234 GLU A C 1
ATOM 1808 O O . GLU A 1 234 ? -5.690 4.411 -15.965 1.00 67.81 234 GLU A O 1
ATOM 1813 N N . ASP A 1 235 ? -6.954 5.907 -17.094 1.00 65.88 235 ASP A N 1
ATOM 1814 C CA . ASP A 1 235 ? -5.898 6.900 -17.296 1.00 65.88 235 ASP A CA 1
ATOM 1815 C C . ASP A 1 235 ? -5.835 7.809 -16.067 1.00 65.88 235 ASP A C 1
ATOM 1817 O O . ASP A 1 235 ? -6.826 8.433 -15.682 1.00 65.88 235 ASP A O 1
ATOM 1821 N N . VAL A 1 236 ? -4.665 7.848 -15.441 1.00 65.62 236 VAL A N 1
ATOM 1822 C CA . VAL A 1 236 ? -4.392 8.606 -14.213 1.00 65.62 236 VAL A CA 1
ATOM 1823 C C . VAL A 1 236 ? -3.338 9.696 -14.441 1.00 65.62 236 VAL A C 1
ATOM 1825 O O . VAL A 1 236 ? -2.694 10.155 -13.495 1.00 65.62 236 VAL A O 1
ATOM 1828 N N . GLY A 1 237 ? -3.144 10.105 -15.701 1.00 54.03 237 GLY A N 1
ATOM 1829 C CA . GLY A 1 237 ? -2.304 11.236 -16.090 1.00 54.03 237 GLY A CA 1
ATOM 1830 C C . GLY A 1 237 ? -2.791 12.590 -15.544 1.00 54.03 237 GLY A C 1
ATOM 1831 O O . GLY A 1 237 ? -3.867 12.683 -14.943 1.00 54.03 237 GLY A O 1
ATOM 1832 N N . PRO A 1 238 ? -1.997 13.669 -15.717 1.00 37.47 238 PRO A N 1
ATOM 1833 C CA . PRO A 1 238 ? -2.414 15.004 -15.304 1.00 37.47 238 PRO A CA 1
ATOM 1834 C C . PRO A 1 238 ? -3.729 15.346 -16.009 1.00 37.47 238 PRO A C 1
ATOM 1836 O O . PRO A 1 238 ? -3.788 15.298 -17.231 1.00 37.47 238 PRO A O 1
ATOM 1839 N N . PHE A 1 239 ? -4.749 15.615 -15.192 1.00 30.92 239 PHE A N 1
ATOM 1840 C CA . PHE A 1 239 ? -6.166 15.820 -15.511 1.00 30.92 239 PHE A CA 1
ATOM 1841 C C . PHE A 1 239 ? -6.513 16.209 -16.968 1.00 30.92 239 PHE A C 1
ATOM 1843 O O . PHE A 1 239 ? -5.842 17.078 -17.529 1.00 30.92 239 PHE A O 1
ATOM 1850 N N . PRO A 1 240 ? -7.610 15.669 -17.543 1.00 37.16 240 PRO A N 1
ATOM 1851 C CA . PRO A 1 240 ? -8.165 16.174 -18.801 1.00 37.16 240 PRO A CA 1
ATOM 1852 C C . PRO A 1 240 ? -8.598 17.647 -18.722 1.00 37.16 240 PRO A C 1
ATOM 1854 O O . PRO A 1 240 ? -9.008 18.104 -17.626 1.00 37.16 240 PRO A O 1
#